Protein AF-A0A2U8QX09-F1 (afdb_monomer)

Solvent-accessible surface area (backbone atoms only — not comparable to full-atom values): 11544 Å² total; per-residue (Å²): 113,68,74,61,55,55,50,52,73,75,56,47,75,65,48,56,54,53,51,52,49,52,53,52,50,51,52,50,50,54,50,54,51,50,53,52,50,50,52,52,50,51,53,51,52,51,52,51,50,53,49,50,53,49,51,54,51,51,50,52,52,51,49,53,53,50,53,51,52,50,51,52,47,51,51,54,48,52,51,53,53,51,52,36,47,51,52,49,52,52,51,47,52,35,50,53,50,32,49,52,31,46,55,56,45,68,69,53,56,74,93,50,49,89,86,42,52,68,46,53,50,49,27,53,51,31,48,50,52,36,49,67,53,45,67,82,48,49,85,67,48,54,70,73,58,43,52,53,52,52,52,45,55,55,54,47,54,49,51,53,48,55,49,51,50,62,64,65,53,77,95,63,60,67,79,75,46,43,65,59,50,55,46,53,52,47,55,54,49,54,52,51,51,52,54,50,52,52,47,51,49,56,46,34,50,74,71,64,74,68,127

Structure (mmCIF, N/CA/C/O backbone):
data_AF-A0A2U8QX09-F1
#
_entry.id   AF-A0A2U8QX09-F1
#
loop_
_atom_site.group_PDB
_atom_site.id
_atom_site.type_symbol
_atom_site.label_atom_id
_atom_site.label_alt_id
_atom_site.label_comp_id
_atom_site.label_asym_id
_atom_site.label_entity_id
_atom_site.label_seq_id
_atom_site.pdbx_PDB_ins_code
_atom_site.Cartn_x
_atom_site.Cartn_y
_atom_site.Cartn_z
_atom_site.occupancy
_atom_site.B_iso_or_equiv
_atom_site.auth_seq_id
_atom_site.auth_comp_id
_atom_site.auth_asym_id
_atom_site.auth_atom_id
_atom_site.pdbx_PDB_model_num
ATOM 1 N N . MET A 1 1 ? -53.576 -23.408 79.844 1.00 54.09 1 MET A N 1
ATOM 2 C CA . MET A 1 1 ? -54.383 -22.359 80.501 1.00 54.09 1 MET A CA 1
ATOM 3 C C . MET A 1 1 ? -54.615 -22.670 81.975 1.00 54.09 1 MET A C 1
ATOM 5 O O . MET A 1 1 ? -54.579 -21.742 82.768 1.00 54.09 1 MET A O 1
ATOM 9 N N . ASP A 1 2 ? -54.721 -23.943 82.357 1.00 56.94 2 ASP A N 1
ATOM 10 C CA . ASP A 1 2 ? -55.067 -24.357 83.729 1.00 56.94 2 ASP A CA 1
ATOM 11 C C . ASP A 1 2 ? -54.081 -23.884 84.817 1.00 56.94 2 ASP A C 1
ATOM 13 O O . ASP A 1 2 ? -54.510 -23.352 85.834 1.00 56.94 2 ASP A O 1
ATOM 17 N N . LYS A 1 3 ? -52.763 -23.908 84.563 1.00 60.56 3 LYS A N 1
ATOM 18 C CA . LYS A 1 3 ? -51.742 -23.386 85.507 1.00 60.56 3 LYS A CA 1
ATOM 19 C C . LYS A 1 3 ? -51.776 -21.864 85.731 1.00 60.56 3 LYS A C 1
ATOM 21 O O . LYS A 1 3 ? -51.286 -21.382 86.746 1.00 60.56 3 LYS A O 1
ATOM 26 N N . LEU A 1 4 ? -52.309 -21.099 84.777 1.00 59.06 4 LEU A N 1
ATOM 27 C CA . LEU A 1 4 ? -52.413 -19.633 84.860 1.00 59.06 4 LEU A CA 1
ATOM 28 C C . LEU A 1 4 ? -53.620 -19.210 85.705 1.00 59.06 4 LEU A C 1
ATOM 30 O O . LEU A 1 4 ? -53.559 -18.207 86.409 1.00 59.06 4 LEU A O 1
ATOM 34 N N . ILE A 1 5 ? -54.690 -20.005 85.650 1.00 62.91 5 ILE A N 1
ATOM 35 C CA . ILE A 1 5 ? -55.925 -19.808 86.414 1.00 62.91 5 ILE A CA 1
ATOM 36 C C . ILE A 1 5 ? -55.690 -20.156 87.893 1.00 62.91 5 ILE A C 1
ATOM 38 O O . ILE A 1 5 ? -56.138 -19.429 88.775 1.00 62.91 5 ILE A O 1
ATOM 42 N N . GLU A 1 6 ? -54.907 -21.200 88.171 1.00 60.75 6 GLU A N 1
ATOM 43 C CA . GLU A 1 6 ? -54.559 -21.641 89.530 1.00 60.75 6 GLU A CA 1
ATOM 44 C C . GLU A 1 6 ? -53.695 -20.611 90.294 1.00 60.75 6 GLU A C 1
ATOM 46 O O . GLU A 1 6 ? -53.957 -20.307 91.459 1.00 60.75 6 GLU A O 1
ATOM 51 N N . LEU A 1 7 ? -52.730 -19.978 89.612 1.00 57.81 7 LEU A N 1
ATOM 52 C CA . LEU A 1 7 ? -51.911 -18.876 90.145 1.00 57.81 7 LEU A CA 1
ATOM 53 C C . LEU A 1 7 ? -52.745 -17.623 90.462 1.00 57.81 7 LEU A C 1
ATOM 55 O O . LEU A 1 7 ? -52.500 -16.959 91.469 1.00 57.81 7 LEU A O 1
ATOM 59 N N . LEU A 1 8 ? -53.756 -17.326 89.641 1.00 55.53 8 LEU A N 1
ATOM 60 C CA . LEU A 1 8 ? -54.647 -16.170 89.800 1.00 55.53 8 LEU A CA 1
ATOM 61 C C . LEU A 1 8 ? -55.551 -16.283 91.040 1.00 55.53 8 LEU A C 1
ATOM 63 O O . LEU A 1 8 ? -55.867 -15.275 91.668 1.00 55.53 8 LEU A O 1
ATOM 67 N N . ILE A 1 9 ? -55.937 -17.510 91.399 1.00 59.94 9 ILE A N 1
ATOM 68 C CA . ILE A 1 9 ? -56.788 -17.813 92.559 1.00 59.94 9 ILE A CA 1
ATOM 69 C C . ILE A 1 9 ? -55.962 -17.849 93.861 1.00 59.94 9 ILE A C 1
ATOM 71 O O . ILE A 1 9 ? -56.460 -17.450 94.911 1.00 59.94 9 ILE A O 1
ATOM 75 N N . SER A 1 10 ? -54.690 -18.266 93.806 1.00 61.09 10 SER A N 1
ATOM 76 C CA . SER A 1 10 ? -53.828 -18.444 94.989 1.00 61.09 10 SER A CA 1
ATOM 77 C C . SER A 1 10 ? -53.123 -17.172 95.493 1.00 61.09 10 SER A C 1
ATOM 79 O O . SER A 1 10 ? -52.715 -17.149 96.654 1.00 61.09 10 SER A O 1
ATOM 81 N N . SER A 1 11 ? -52.928 -16.143 94.658 1.00 59.34 11 SER A N 1
ATOM 82 C CA . SER A 1 11 ? -52.003 -15.033 94.973 1.00 59.34 11 SER A CA 1
ATOM 83 C C . SER A 1 11 ? -52.609 -13.619 94.962 1.00 59.34 11 SER A C 1
ATOM 85 O O . SER A 1 11 ? -51.909 -12.650 95.253 1.00 59.34 11 SER A O 1
ATOM 87 N N . GLY A 1 12 ? -53.924 -13.487 94.742 1.00 65.69 12 GLY A N 1
ATOM 88 C CA . GLY A 1 12 ? -54.672 -12.238 94.946 1.00 65.69 12 GLY A CA 1
ATOM 89 C C . GLY A 1 12 ? -54.310 -11.078 93.991 1.00 65.69 12 GLY A C 1
ATOM 90 O O . GLY A 1 12 ? -53.641 -11.287 92.976 1.00 65.69 12 GLY A O 1
ATOM 91 N N . PRO A 1 13 ? -54.730 -9.829 94.303 1.00 69.44 13 PRO A N 1
ATOM 92 C CA . PRO A 1 13 ? -54.536 -8.629 93.467 1.00 69.44 13 PRO A CA 1
ATOM 93 C C . PRO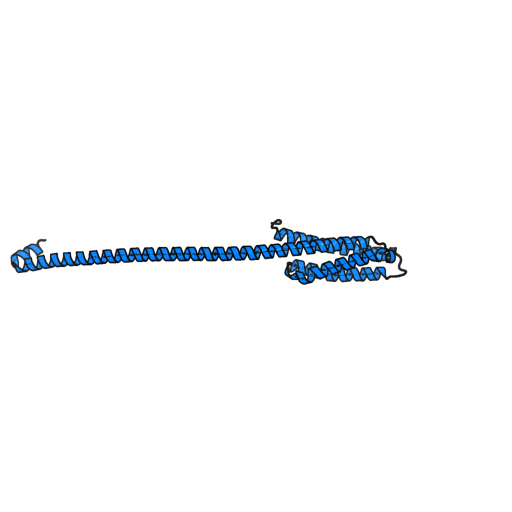 A 1 13 ? -53.122 -8.396 92.878 1.00 69.44 13 PRO A C 1
ATOM 95 O O . PRO A 1 13 ? -53.034 -7.893 91.755 1.00 69.44 13 PRO A O 1
ATOM 98 N N . PRO A 1 14 ? -52.012 -8.776 93.548 1.00 74.19 14 PRO A N 1
ATOM 99 C CA . PRO A 1 14 ? -50.661 -8.669 92.987 1.00 74.19 14 PRO A CA 1
ATOM 100 C C . PRO A 1 14 ? -50.436 -9.454 91.683 1.00 74.19 14 PRO A C 1
ATOM 102 O O . PRO A 1 14 ? -49.714 -8.983 90.806 1.00 74.19 14 PRO A O 1
ATOM 105 N N . ALA A 1 15 ? -51.073 -10.616 91.505 1.00 72.81 15 ALA A N 1
ATOM 106 C CA . ALA A 1 15 ? -50.910 -11.433 90.298 1.00 72.81 15 ALA A CA 1
ATOM 107 C C . ALA A 1 15 ? -51.544 -10.793 89.051 1.00 72.81 15 ALA A C 1
ATOM 109 O O . ALA A 1 15 ? -51.002 -10.898 87.948 1.00 72.81 15 ALA A O 1
ATOM 110 N N . LEU A 1 16 ? -52.656 -10.070 89.229 1.00 74.81 16 LEU A N 1
ATOM 111 C CA . LEU A 1 16 ? -53.292 -9.290 88.164 1.00 74.81 16 LEU A CA 1
ATOM 112 C C . LEU A 1 16 ? -52.399 -8.129 87.706 1.00 74.81 16 LEU A C 1
ATOM 114 O O . LEU A 1 16 ? -52.277 -7.897 86.506 1.00 74.81 16 LEU A O 1
ATOM 118 N N . LEU A 1 17 ? -51.724 -7.442 88.634 1.00 76.12 17 LEU A N 1
ATOM 119 C CA . LEU A 1 17 ? -50.790 -6.359 88.299 1.00 76.12 17 LEU A CA 1
ATOM 120 C C . LEU A 1 17 ? -49.584 -6.858 87.489 1.00 76.12 17 LEU A C 1
ATOM 122 O O . LEU A 1 17 ? -49.174 -6.197 86.536 1.00 76.12 17 LEU A O 1
ATOM 126 N N . ILE A 1 18 ? -49.060 -8.046 87.809 1.00 79.19 18 ILE A N 1
ATOM 127 C CA . ILE A 1 18 ? -47.973 -8.679 87.044 1.00 79.19 18 ILE A CA 1
ATOM 128 C C . ILE A 1 18 ? -48.437 -9.026 85.621 1.00 79.19 18 ILE A C 1
ATOM 130 O O . ILE A 1 18 ? -47.721 -8.755 84.658 1.00 79.19 18 ILE A O 1
ATOM 134 N N . LEU A 1 19 ? -49.648 -9.571 85.463 1.00 78.75 19 LEU A N 1
ATOM 135 C CA . LEU A 1 19 ? -50.224 -9.879 84.148 1.00 78.75 19 LEU A CA 1
ATOM 136 C C . LEU A 1 19 ? -50.459 -8.625 83.299 1.00 78.75 19 LEU A C 1
ATOM 138 O O . LEU A 1 19 ? -50.096 -8.613 82.124 1.00 78.75 19 LEU A O 1
ATOM 142 N N . VAL A 1 20 ? -51.014 -7.562 83.886 1.00 81.81 20 VAL A N 1
ATOM 143 C CA . VAL A 1 20 ? -51.194 -6.274 83.198 1.00 81.81 20 VAL A CA 1
ATOM 144 C C . VAL A 1 20 ? -49.842 -5.704 82.767 1.00 81.81 20 VAL A C 1
ATOM 146 O O . VAL A 1 20 ? -49.703 -5.304 81.613 1.00 81.81 20 VAL A O 1
ATOM 149 N N . GLY A 1 21 ? -48.829 -5.744 83.640 1.00 81.25 21 GLY A N 1
ATOM 150 C CA . GLY A 1 21 ? -47.468 -5.308 83.320 1.00 81.25 21 GLY A CA 1
ATOM 151 C C . GLY A 1 21 ? -46.810 -6.123 82.202 1.00 81.25 21 GLY A C 1
ATOM 152 O O . GLY A 1 21 ? -46.172 -5.547 81.325 1.00 81.25 21 GLY A O 1
ATOM 153 N N . LEU A 1 22 ? -47.013 -7.444 82.170 1.00 81.69 22 LEU A N 1
ATOM 154 C CA . LEU A 1 22 ? -46.514 -8.314 81.098 1.00 81.69 22 LEU A CA 1
ATOM 155 C C . LEU A 1 22 ? -47.196 -8.034 79.753 1.00 81.69 22 LEU A C 1
ATOM 157 O O . LEU A 1 22 ? -46.522 -7.999 78.725 1.00 81.69 22 LEU A O 1
ATOM 161 N N . VAL A 1 23 ? -48.513 -7.806 79.745 1.00 83.12 23 VAL A N 1
ATOM 162 C CA . VAL A 1 23 ? -49.264 -7.470 78.523 1.00 83.12 23 VAL A CA 1
ATOM 163 C C . VAL A 1 23 ? -48.866 -6.089 78.001 1.00 83.12 23 VAL A C 1
ATOM 165 O O . VAL A 1 23 ? -48.612 -5.934 76.807 1.00 83.12 23 VAL A O 1
ATOM 168 N N . TRP A 1 24 ? -48.748 -5.095 78.884 1.00 82.69 24 TRP A N 1
ATOM 169 C CA . TRP A 1 24 ? -48.276 -3.759 78.514 1.00 82.69 24 TRP A CA 1
ATOM 170 C C . TRP A 1 24 ? -46.828 -3.772 78.022 1.00 82.69 24 TRP A C 1
ATOM 172 O O . TRP A 1 24 ? -46.531 -3.178 76.987 1.00 82.69 24 TRP A O 1
ATOM 182 N N . GLY A 1 25 ? -45.942 -4.490 78.715 1.00 83.88 25 GLY A N 1
ATOM 183 C CA . GLY A 1 25 ? -44.549 -4.664 78.310 1.00 83.88 25 GLY A CA 1
ATOM 184 C C . GLY A 1 25 ? -44.431 -5.334 76.942 1.00 83.88 25 GLY A C 1
ATOM 185 O O . GLY A 1 25 ? -43.696 -4.849 76.087 1.00 83.88 25 GLY A O 1
ATOM 186 N N . LYS A 1 26 ? -45.217 -6.389 76.689 1.00 83.94 26 LYS A N 1
ATOM 187 C CA . LYS A 1 26 ? -45.280 -7.050 75.379 1.00 83.94 26 LYS A CA 1
ATOM 188 C C . LYS A 1 26 ? -45.744 -6.093 74.276 1.00 83.94 26 LYS A C 1
ATOM 190 O O . LYS A 1 26 ? -45.095 -6.024 73.237 1.00 83.94 26 LYS A O 1
ATOM 195 N N . ASN A 1 27 ? -46.810 -5.328 74.510 1.00 84.19 27 ASN A N 1
ATOM 196 C CA . ASN A 1 27 ? -47.335 -4.378 73.525 1.00 84.19 27 ASN A CA 1
ATOM 197 C C . ASN A 1 27 ? -46.355 -3.229 73.232 1.00 84.19 27 ASN A C 1
ATOM 199 O O . ASN A 1 27 ? -46.223 -2.821 72.080 1.00 84.19 27 ASN A O 1
ATOM 203 N N . LEU A 1 28 ? -45.644 -2.725 74.247 1.00 80.19 28 LEU A N 1
ATOM 204 C CA . LEU A 1 28 ? -44.600 -1.710 74.066 1.00 80.19 28 LEU A CA 1
ATOM 205 C C . LEU A 1 28 ? -43.431 -2.255 73.243 1.00 80.19 28 LEU A C 1
ATOM 207 O O . LEU A 1 28 ? -42.991 -1.600 72.301 1.00 80.19 28 LEU A O 1
ATOM 211 N N . ILE A 1 29 ? -42.964 -3.466 73.556 1.00 81.50 29 ILE A N 1
ATOM 212 C CA . ILE A 1 29 ? -41.912 -4.147 72.792 1.00 81.50 29 ILE A CA 1
ATOM 213 C C . ILE A 1 29 ? -42.356 -4.319 71.332 1.00 81.50 29 ILE A C 1
ATOM 215 O O . ILE A 1 29 ? -41.632 -3.909 70.430 1.00 81.50 29 ILE A O 1
ATOM 219 N N . GLU A 1 30 ? -43.555 -4.847 71.075 1.00 83.00 30 GLU A N 1
ATOM 220 C CA . GLU A 1 30 ? -44.077 -5.008 69.710 1.00 83.00 30 GLU A CA 1
ATOM 221 C C . GLU A 1 30 ? -44.165 -3.677 68.951 1.00 83.00 30 GLU A C 1
ATOM 223 O O . GLU A 1 30 ? -43.793 -3.622 67.777 1.00 83.00 30 GLU A O 1
ATOM 228 N N . TYR A 1 31 ? -44.594 -2.598 69.612 1.00 85.75 31 TYR A N 1
ATOM 229 C CA . TYR A 1 31 ? -44.655 -1.263 69.019 1.00 85.75 31 TYR A CA 1
ATOM 230 C C . TYR A 1 31 ? -43.263 -0.738 68.625 1.00 85.75 31 TYR A C 1
ATOM 232 O O . TYR A 1 31 ? -43.047 -0.401 67.459 1.00 85.75 31 TYR A O 1
ATOM 240 N N . PHE A 1 32 ? -42.295 -0.741 69.552 1.00 84.56 32 PHE A N 1
ATOM 241 C CA . PHE A 1 32 ? -40.934 -0.263 69.277 1.00 84.56 32 PHE A CA 1
ATOM 242 C C . PHE A 1 32 ? -40.233 -1.107 68.207 1.00 84.56 32 PHE A C 1
ATOM 244 O O . PHE A 1 32 ? -39.596 -0.561 67.306 1.00 84.56 32 PHE A O 1
ATOM 251 N N . PHE A 1 33 ? -40.380 -2.435 68.250 1.00 88.62 33 PHE A N 1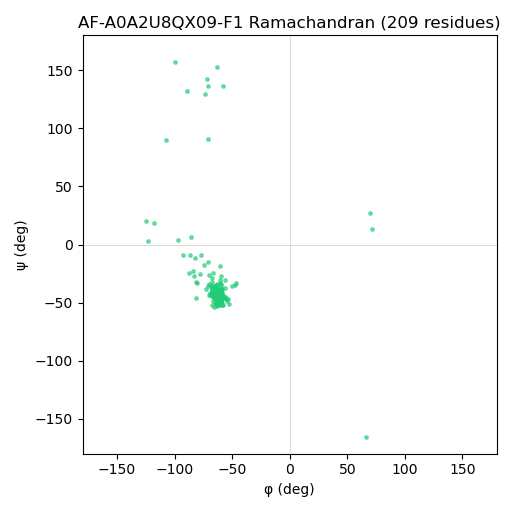
ATOM 252 C CA . PHE A 1 33 ? -39.817 -3.306 67.218 1.00 88.62 33 PHE A CA 1
ATOM 253 C C . PHE A 1 33 ? -40.462 -3.061 65.854 1.00 88.62 33 PHE A C 1
ATOM 255 O O . PHE A 1 33 ? -39.756 -3.061 64.848 1.00 88.62 33 PHE A O 1
ATOM 262 N N . LYS A 1 34 ? -41.774 -2.813 65.792 1.00 91.38 34 LYS A N 1
ATOM 263 C CA . LYS A 1 34 ? -42.467 -2.515 64.534 1.00 91.38 34 LYS A CA 1
ATOM 264 C C . LYS A 1 34 ? -41.965 -1.217 63.902 1.00 91.38 34 LYS A C 1
ATOM 266 O O . LYS A 1 34 ? -41.688 -1.211 62.704 1.00 91.38 34 LYS A O 1
ATOM 271 N N . GLU A 1 35 ? -41.797 -0.161 64.693 1.00 88.00 35 GLU A N 1
ATOM 272 C CA . GLU A 1 35 ? -41.283 1.129 64.221 1.00 88.00 35 GLU A CA 1
ATOM 273 C C . GLU A 1 35 ? -39.824 1.016 63.745 1.00 88.00 35 GLU A C 1
ATOM 275 O O . GLU A 1 35 ? -39.494 1.448 62.640 1.00 88.00 35 GLU A O 1
ATOM 280 N N . ILE A 1 36 ? -38.968 0.321 64.506 1.00 90.31 36 ILE A N 1
ATOM 281 C CA . ILE A 1 36 ? -37.576 0.045 64.112 1.00 90.31 36 ILE A CA 1
ATOM 282 C C . ILE A 1 36 ? -37.517 -0.773 62.815 1.00 90.31 36 ILE A C 1
ATOM 284 O O . ILE A 1 36 ? -36.715 -0.469 61.929 1.00 90.31 36 ILE A O 1
ATOM 288 N N . ILE A 1 37 ? -38.367 -1.795 62.671 1.00 90.50 37 ILE A N 1
ATOM 289 C CA . ILE A 1 37 ? -38.462 -2.602 61.446 1.00 90.50 37 ILE A CA 1
ATOM 290 C C . ILE A 1 37 ? -38.892 -1.733 60.263 1.00 90.50 37 ILE A C 1
ATOM 292 O O . ILE A 1 37 ? -38.356 -1.891 59.166 1.00 90.50 37 ILE A O 1
ATOM 296 N N . GLU A 1 38 ? -39.846 -0.822 60.451 1.00 93.00 38 GLU A N 1
ATOM 297 C CA . GLU A 1 38 ? -40.310 0.060 59.382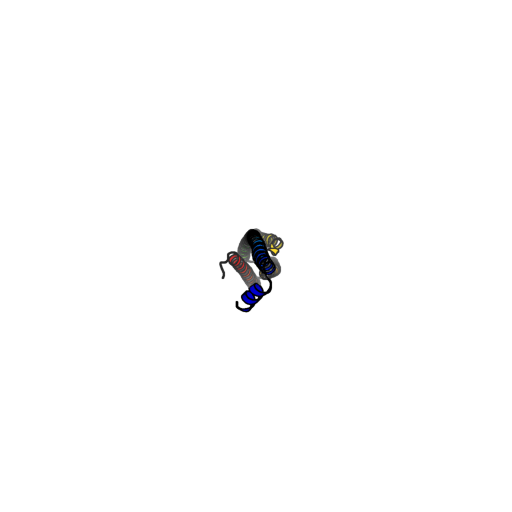 1.00 93.00 38 GLU A CA 1
ATOM 298 C C . GLU A 1 38 ? -39.223 1.054 58.950 1.00 93.00 38 GLU A C 1
ATOM 300 O O . GLU A 1 38 ? -38.985 1.218 57.752 1.00 93.00 38 GLU A O 1
ATOM 305 N N . ILE A 1 39 ? -38.504 1.646 59.909 1.00 92.56 39 ILE A N 1
ATOM 306 C CA . ILE A 1 39 ? -37.355 2.521 59.644 1.00 92.56 39 ILE A CA 1
ATOM 307 C C . ILE A 1 39 ? -36.271 1.754 58.882 1.00 92.56 39 ILE A C 1
ATOM 309 O O . ILE A 1 39 ? -35.818 2.212 57.834 1.00 92.56 39 ILE A O 1
ATOM 313 N N . LYS A 1 40 ? -35.898 0.553 59.344 1.00 92.81 40 LYS A N 1
ATOM 314 C CA . LYS A 1 40 ? -34.881 -0.273 58.678 1.00 92.81 40 LYS A CA 1
ATOM 315 C C . LYS A 1 40 ? -35.305 -0.716 57.281 1.00 92.81 40 LYS A C 1
ATOM 317 O O . LYS A 1 40 ? -34.466 -0.762 56.387 1.00 92.81 40 LYS A O 1
ATOM 322 N N . LYS A 1 41 ? -36.594 -0.992 57.054 1.00 94.56 41 LYS A N 1
ATOM 323 C CA . LYS A 1 41 ?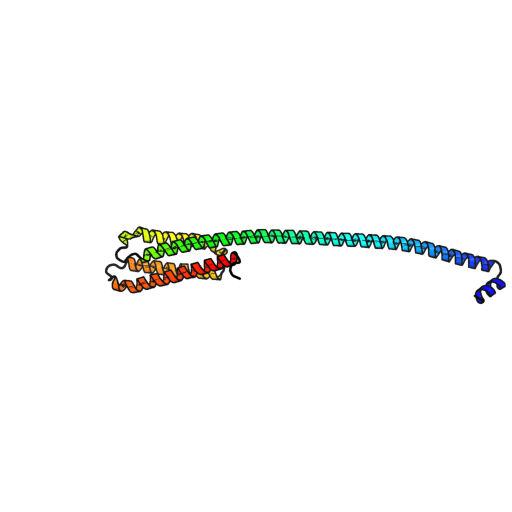 -37.127 -1.268 55.710 1.00 94.56 41 LYS A CA 1
ATOM 324 C C . LYS A 1 41 ? -36.994 -0.061 54.785 1.00 94.56 41 LYS A C 1
ATOM 326 O O . LYS A 1 41 ? -36.579 -0.240 53.643 1.00 94.56 41 LYS A O 1
ATOM 331 N N . LYS A 1 42 ? -37.316 1.145 55.265 1.00 94.62 42 LYS A N 1
ATOM 332 C CA . LYS A 1 42 ? -37.157 2.389 54.493 1.00 94.62 42 LYS A CA 1
ATOM 333 C C . LYS A 1 42 ? -35.689 2.657 54.166 1.00 94.62 42 LYS A C 1
ATOM 335 O O . LYS A 1 42 ? -35.369 2.908 53.010 1.00 94.62 42 LYS A O 1
ATOM 340 N N . GLU A 1 43 ? -34.800 2.511 55.146 1.00 94.50 43 GLU A N 1
ATOM 341 C CA . GLU A 1 43 ? -33.352 2.662 54.962 1.00 94.50 43 GLU A CA 1
ATOM 342 C C . GLU A 1 43 ? -32.805 1.659 53.933 1.00 94.50 43 GLU A C 1
ATOM 344 O O . GLU A 1 43 ? -32.061 2.031 53.029 1.00 94.50 43 GLU A O 1
ATOM 349 N N . LEU A 1 44 ? -33.217 0.389 54.014 1.00 94.69 44 LEU A N 1
ATOM 350 C CA . LEU A 1 44 ? -32.806 -0.639 53.058 1.00 94.69 44 LEU A CA 1
ATOM 351 C C . LEU A 1 44 ? -33.327 -0.347 51.643 1.00 94.69 44 LEU A C 1
ATOM 353 O O . LEU A 1 44 ? -32.586 -0.510 50.677 1.00 94.69 44 LEU A O 1
ATOM 357 N N . ALA A 1 45 ? -34.582 0.097 51.518 1.00 95.69 45 ALA A N 1
ATOM 358 C CA . ALA A 1 45 ? -35.175 0.471 50.237 1.00 95.69 45 ALA A CA 1
ATOM 359 C C . ALA A 1 45 ? -34.431 1.653 49.601 1.00 95.69 45 ALA A C 1
ATOM 361 O O . ALA A 1 45 ? -34.072 1.587 48.427 1.00 95.69 45 ALA A O 1
ATOM 362 N N . GLN A 1 46 ? -34.117 2.678 50.395 1.00 96.19 46 GLN A N 1
ATOM 363 C CA . GLN A 1 46 ? -33.356 3.839 49.947 1.00 96.19 46 GLN A CA 1
ATOM 364 C C . GLN A 1 46 ? -31.922 3.464 49.551 1.00 96.19 46 GLN A C 1
ATOM 366 O O . GLN A 1 46 ? -31.435 3.888 48.506 1.00 96.19 46 GLN A O 1
ATOM 371 N N . ASN A 1 47 ? -31.244 2.624 50.337 1.00 95.06 47 ASN A N 1
ATOM 372 C CA . ASN A 1 47 ? -29.903 2.140 50.001 1.00 95.06 47 ASN A CA 1
ATOM 373 C C . ASN A 1 47 ? -29.899 1.311 48.711 1.00 95.06 47 ASN A C 1
ATOM 375 O O . ASN A 1 47 ? -28.985 1.439 47.898 1.00 95.06 47 ASN A O 1
ATOM 379 N N . LEU A 1 48 ? -30.930 0.491 48.501 1.00 95.31 48 LEU A N 1
ATOM 380 C CA . LEU A 1 48 ? -31.102 -0.292 47.281 1.00 95.31 48 LEU A CA 1
ATOM 381 C C . LEU A 1 48 ? -31.347 0.608 46.064 1.00 95.31 48 LEU A C 1
ATOM 383 O O . LEU A 1 48 ? -30.768 0.367 45.007 1.00 95.31 48 LEU A O 1
ATOM 387 N N . GLU A 1 49 ? -32.161 1.652 46.204 1.00 96.25 49 GLU A N 1
ATOM 388 C CA . GLU A 1 49 ? -32.402 2.641 45.150 1.00 96.25 49 GLU A CA 1
ATOM 389 C C . GLU A 1 49 ? -31.131 3.433 44.813 1.00 96.25 49 GLU A C 1
ATOM 391 O O . GLU A 1 49 ? -30.740 3.508 43.649 1.00 96.25 49 GLU A O 1
ATOM 396 N N . ASN A 1 50 ? -30.407 3.907 45.829 1.00 96.06 50 ASN A N 1
ATOM 397 C CA . ASN A 1 50 ? -29.115 4.574 45.662 1.00 96.06 50 ASN A CA 1
ATOM 398 C C . ASN A 1 50 ? -28.095 3.681 44.948 1.00 96.06 50 ASN A C 1
ATOM 400 O O . ASN A 1 50 ? -27.378 4.136 44.055 1.00 96.06 50 ASN A O 1
ATOM 404 N N . HIS A 1 51 ? -28.030 2.399 45.314 1.00 95.69 51 HIS A N 1
ATOM 405 C CA . HIS A 1 51 ? -27.115 1.459 44.678 1.00 95.69 51 HIS A CA 1
ATOM 406 C C . HIS A 1 51 ? -27.497 1.184 43.218 1.00 95.69 51 HIS A C 1
ATOM 408 O O . HIS A 1 51 ? -26.619 1.166 42.357 1.00 95.69 51 HIS A O 1
ATOM 414 N N . LYS A 1 52 ? -28.796 1.049 42.915 1.00 96.94 52 LYS A N 1
ATOM 415 C CA . LYS A 1 52 ? -29.291 0.927 41.534 1.00 96.94 52 LYS A CA 1
ATOM 416 C C . LYS A 1 52 ? -28.926 2.144 40.690 1.00 96.94 52 LYS A C 1
ATOM 418 O O . LYS A 1 52 ? -28.384 1.968 39.604 1.00 96.94 52 LYS A O 1
ATOM 423 N N . MET A 1 53 ? -29.160 3.353 41.203 1.00 95.94 53 MET A N 1
ATOM 424 C CA . MET A 1 53 ? -28.786 4.590 40.509 1.00 95.94 53 MET A CA 1
ATOM 425 C C . MET A 1 53 ? -27.279 4.655 40.252 1.00 95.94 53 MET A C 1
ATOM 427 O O . MET A 1 53 ? -26.860 5.008 39.152 1.00 95.94 53 MET A O 1
ATOM 431 N N . LYS A 1 54 ? -26.460 4.262 41.236 1.00 96.06 54 LYS A N 1
ATOM 432 C CA . LYS A 1 54 ? -25.002 4.229 41.084 1.00 96.06 54 LYS A CA 1
ATOM 433 C C . LYS A 1 54 ? -24.563 3.255 39.989 1.00 96.06 54 LYS A C 1
ATOM 435 O O . LYS A 1 54 ? -23.774 3.644 39.136 1.00 96.06 54 LYS A O 1
ATOM 440 N N . ILE A 1 55 ? -25.101 2.034 39.977 1.00 96.19 55 ILE A N 1
ATOM 441 C CA . ILE A 1 55 ? -24.804 1.044 38.929 1.00 96.19 55 ILE A CA 1
ATOM 442 C C . ILE A 1 55 ? -25.234 1.569 37.559 1.00 96.19 55 ILE A C 1
ATOM 444 O O . ILE A 1 55 ? -24.482 1.454 36.598 1.00 96.19 55 ILE A O 1
ATOM 448 N N . GLU A 1 56 ? -26.423 2.161 37.447 1.00 96.50 56 GLU A N 1
ATOM 449 C CA . GLU A 1 56 ? -26.910 2.701 36.176 1.00 96.50 56 GLU A CA 1
ATOM 450 C C . GLU A 1 56 ? -26.019 3.841 35.667 1.00 96.50 56 GLU A C 1
ATOM 452 O O . GLU A 1 56 ? -25.692 3.900 34.480 1.00 96.50 56 GLU A O 1
ATOM 457 N N . GLN A 1 57 ? -25.576 4.717 36.569 1.00 96.38 57 GLN A N 1
ATOM 458 C CA . GLN A 1 57 ? -24.658 5.800 36.246 1.00 96.38 57 GLN A CA 1
ATOM 459 C C . GLN A 1 57 ? -23.277 5.277 35.833 1.00 96.38 57 GLN A C 1
ATOM 461 O O . GLN A 1 57 ? -22.719 5.750 34.845 1.00 96.38 57 GLN A O 1
ATOM 466 N N . GLU A 1 58 ? -22.738 4.278 36.533 1.00 95.75 58 GLU A N 1
ATOM 467 C CA . GLU A 1 58 ? -21.494 3.606 36.145 1.00 95.75 58 GLU A CA 1
ATOM 468 C C . GLU A 1 58 ? -21.625 2.949 34.766 1.00 95.75 58 GLU A C 1
ATOM 470 O O . GLU A 1 58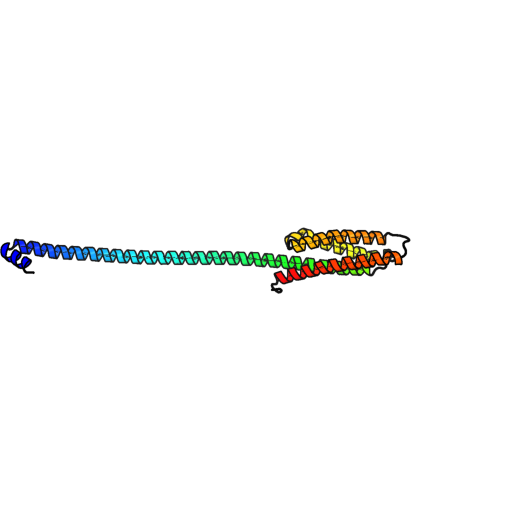 ? -20.744 3.107 33.925 1.00 95.75 58 GLU A O 1
ATOM 475 N N . ASN A 1 59 ? -22.752 2.292 34.488 1.00 95.31 59 ASN A N 1
ATOM 476 C CA . ASN A 1 59 ? -22.999 1.636 33.208 1.00 95.31 59 ASN A CA 1
ATOM 477 C C . ASN A 1 59 ? -23.082 2.649 32.052 1.00 95.31 59 ASN A C 1
ATOM 479 O O . ASN A 1 59 ? -22.457 2.453 31.010 1.00 95.31 59 ASN A O 1
ATOM 483 N N . LYS A 1 60 ? -23.772 3.780 32.261 1.00 95.88 60 LYS A N 1
ATOM 484 C CA . LYS A 1 60 ? -23.798 4.909 31.313 1.00 95.88 60 LYS A CA 1
ATOM 485 C C . LYS A 1 60 ? -22.400 5.477 31.076 1.00 95.88 60 LYS A C 1
ATOM 487 O O . LYS A 1 60 ? -22.016 5.711 29.933 1.00 95.88 60 LYS A O 1
ATOM 492 N N . ASN A 1 61 ? -21.609 5.650 32.134 1.00 95.50 61 ASN A N 1
ATOM 493 C CA . ASN A 1 61 ? -20.231 6.123 32.009 1.00 95.50 61 ASN A CA 1
ATOM 494 C C . ASN A 1 61 ? -19.365 5.142 31.206 1.00 95.50 61 ASN A C 1
ATOM 496 O O . ASN A 1 61 ? -18.610 5.571 30.335 1.00 95.50 61 ASN A O 1
ATOM 500 N N . PHE A 1 62 ? -19.488 3.834 31.448 1.00 96.12 62 PHE A N 1
ATOM 501 C CA . PHE A 1 62 ? -18.765 2.825 30.673 1.00 96.12 62 PHE A CA 1
ATOM 502 C C . PHE A 1 62 ? -19.172 2.821 29.200 1.00 96.12 62 PHE A C 1
ATOM 504 O O . PHE A 1 62 ? -18.292 2.757 28.343 1.00 96.12 62 PHE A O 1
ATOM 511 N N . GLN A 1 63 ? -20.466 2.949 28.898 1.00 95.12 63 GLN A N 1
ATOM 512 C CA . GLN A 1 63 ? -20.953 3.082 27.523 1.00 95.12 63 GLN A CA 1
ATOM 513 C C . GLN A 1 63 ? -20.358 4.314 26.837 1.00 95.12 63 GLN A C 1
ATOM 515 O O . GLN A 1 63 ? -19.762 4.183 25.774 1.00 95.12 63 GLN A O 1
ATOM 520 N N . HIS A 1 64 ? -20.394 5.482 27.482 1.00 95.12 64 HIS A N 1
ATOM 521 C CA . HIS A 1 64 ? -19.791 6.694 26.925 1.00 95.12 64 HIS A CA 1
ATOM 522 C C . HIS A 1 64 ? -18.285 6.555 26.668 1.00 95.12 64 HIS A C 1
ATOM 524 O O . HIS A 1 64 ? -17.789 7.024 25.644 1.00 95.12 64 HIS A O 1
ATOM 530 N N . ILE A 1 65 ? -17.546 5.897 27.568 1.00 95.12 65 ILE A N 1
ATOM 531 C CA . ILE A 1 65 ? -16.111 5.639 27.380 1.00 95.12 65 ILE A CA 1
ATOM 532 C C . ILE A 1 65 ? -15.878 4.701 26.190 1.00 95.12 65 ILE A C 1
ATOM 534 O O . ILE A 1 65 ? -14.952 4.925 25.407 1.00 95.12 65 ILE A O 1
ATOM 538 N N . LEU A 1 66 ? -16.689 3.650 26.054 1.00 94.44 66 LEU A N 1
ATOM 539 C CA . LEU A 1 66 ? -16.601 2.709 24.939 1.00 94.44 66 LEU A CA 1
ATOM 540 C C . LEU A 1 66 ? -16.899 3.399 23.608 1.00 94.44 66 LEU A C 1
ATOM 542 O O . LEU A 1 66 ? -16.105 3.265 22.679 1.00 94.44 66 LEU A O 1
ATOM 546 N N . ASP A 1 67 ? -17.970 4.185 23.541 1.00 94.19 67 ASP A N 1
ATOM 547 C CA . ASP A 1 67 ? -18.362 4.919 22.339 1.00 94.19 67 ASP A CA 1
ATOM 548 C C . ASP A 1 67 ? -17.293 5.934 21.930 1.00 94.19 67 ASP A C 1
ATOM 550 O O . ASP A 1 67 ? -16.925 6.012 20.758 1.00 94.19 67 ASP A O 1
ATOM 554 N N . ALA A 1 68 ? -16.726 6.667 22.895 1.00 93.56 68 ALA A N 1
ATOM 555 C CA . ALA A 1 68 ? -15.638 7.603 22.637 1.00 93.56 68 ALA A CA 1
ATOM 556 C C . ALA A 1 68 ? -14.395 6.893 22.075 1.00 93.56 68 ALA A C 1
ATOM 558 O O . ALA A 1 68 ? -13.830 7.340 21.075 1.00 93.56 68 ALA A O 1
ATOM 559 N N . LYS A 1 69 ? -13.996 5.758 22.666 1.00 90.69 69 LYS A N 1
ATOM 560 C CA . LYS A 1 69 ? -12.863 4.955 22.177 1.00 90.69 69 LYS A CA 1
ATOM 561 C C . LYS A 1 69 ? -13.122 4.365 20.795 1.00 90.69 69 LYS A C 1
ATOM 563 O O . LYS A 1 69 ? -12.220 4.355 19.963 1.00 90.69 69 LYS A O 1
ATOM 568 N N . LEU A 1 70 ? -14.335 3.879 20.545 1.00 90.50 70 LEU A N 1
ATOM 569 C CA . LEU A 1 70 ? -14.735 3.329 19.253 1.00 90.50 70 LEU A CA 1
ATOM 570 C C . LEU A 1 70 ? -14.722 4.421 18.181 1.00 90.50 70 LEU A C 1
ATOM 572 O O . LEU A 1 70 ? -14.219 4.202 17.083 1.00 90.50 70 LEU A O 1
ATOM 576 N N . HIS A 1 71 ? -15.208 5.616 18.509 1.00 90.62 71 HIS A N 1
ATOM 577 C CA . HIS A 1 71 ? -15.171 6.759 17.608 1.00 90.62 71 HIS A CA 1
ATOM 578 C C . HIS A 1 71 ? -13.736 7.202 17.292 1.00 90.62 71 HIS A C 1
ATOM 580 O O . HIS A 1 71 ? -13.389 7.378 16.125 1.00 90.62 71 HIS A O 1
ATOM 586 N N . GLU A 1 72 ? -12.877 7.316 18.309 1.00 86.88 72 GLU A N 1
ATOM 587 C CA . GLU A 1 72 ? -11.457 7.632 18.133 1.00 86.88 72 GLU A CA 1
ATOM 588 C C . GLU A 1 72 ? -10.752 6.586 17.259 1.00 86.88 72 GLU A C 1
ATOM 590 O O . GLU A 1 72 ? -10.017 6.938 16.332 1.00 86.88 72 GLU A O 1
ATOM 595 N N . PHE A 1 73 ? -11.009 5.302 17.524 1.00 83.81 73 PHE A N 1
ATOM 596 C CA . PHE A 1 73 ? -10.490 4.198 16.728 1.00 83.81 73 PHE A CA 1
ATOM 597 C C . PHE A 1 73 ? -10.956 4.300 15.276 1.00 83.81 73 PHE A C 1
ATOM 599 O O . PHE A 1 73 ? -10.124 4.266 14.375 1.00 83.81 73 PHE A O 1
ATOM 606 N N . ASN A 1 74 ? -12.252 4.517 15.041 1.00 83.12 74 ASN A N 1
ATOM 607 C CA . ASN A 1 74 ? -12.808 4.655 13.699 1.00 83.12 74 ASN A CA 1
ATOM 608 C C . ASN A 1 74 ? -12.203 5.836 12.940 1.00 83.12 74 ASN A C 1
ATOM 610 O O . ASN A 1 74 ? -11.880 5.685 11.765 1.00 83.12 74 ASN A O 1
ATOM 614 N N . ILE A 1 75 ? -12.002 6.989 13.586 1.00 83.19 75 ILE A N 1
ATOM 615 C CA . ILE A 1 75 ? -11.361 8.149 12.950 1.00 83.19 75 ILE A CA 1
ATOM 616 C C . ILE A 1 75 ? -9.915 7.819 12.578 1.00 83.19 75 ILE A C 1
ATOM 618 O O . ILE A 1 75 ? -9.516 8.006 11.428 1.00 83.19 75 ILE A O 1
ATOM 622 N N . LYS A 1 76 ? -9.126 7.313 13.533 1.00 77.50 76 LYS A N 1
ATOM 623 C CA . LYS A 1 76 ? -7.713 6.979 13.303 1.00 77.50 76 LYS A CA 1
ATOM 624 C C . LYS A 1 76 ? -7.562 5.927 12.209 1.00 77.50 76 LYS A C 1
ATOM 626 O O . LYS A 1 76 ? -6.741 6.095 11.312 1.00 77.50 76 LYS A O 1
ATOM 631 N N . PHE A 1 77 ? -8.379 4.882 12.265 1.00 79.94 77 PHE A N 1
ATOM 632 C CA . PHE A 1 77 ? -8.386 3.799 11.294 1.00 79.94 77 PHE A CA 1
ATOM 633 C C . PHE A 1 77 ? -8.794 4.306 9.908 1.00 79.94 77 PHE A C 1
ATOM 635 O O . PHE A 1 77 ? -8.058 4.107 8.948 1.00 79.94 77 PHE A O 1
ATOM 642 N N . THR A 1 78 ? -9.896 5.052 9.800 1.00 85.69 78 THR A N 1
ATOM 643 C CA . THR A 1 78 ? -10.365 5.604 8.517 1.00 85.69 78 THR A CA 1
ATOM 644 C C . THR A 1 78 ? -9.317 6.515 7.884 1.00 85.69 78 THR A C 1
ATOM 646 O O . THR A 1 78 ? -9.022 6.382 6.697 1.00 85.69 78 THR A O 1
ATOM 649 N N .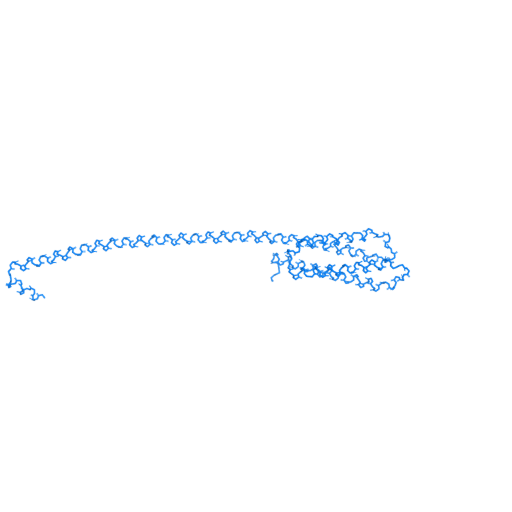 ASN A 1 79 ? -8.699 7.395 8.675 1.00 87.94 79 ASN A N 1
ATOM 650 C CA . ASN A 1 79 ? -7.668 8.303 8.179 1.00 87.94 79 ASN A CA 1
ATOM 651 C C . ASN A 1 79 ? -6.419 7.544 7.723 1.00 87.94 79 ASN A C 1
ATOM 653 O O . ASN A 1 79 ? -5.924 7.795 6.627 1.00 87.94 79 ASN A O 1
ATOM 657 N N . LEU A 1 80 ? -5.939 6.583 8.516 1.00 87.44 80 LEU A N 1
ATOM 658 C CA . LEU A 1 80 ? -4.765 5.785 8.163 1.00 87.44 80 LEU A CA 1
ATOM 659 C C . LEU A 1 80 ? -5.002 4.955 6.895 1.00 87.44 80 LEU A C 1
ATOM 661 O O . LEU A 1 80 ? -4.141 4.912 6.018 1.00 87.44 80 LEU A O 1
ATOM 665 N N . HIS A 1 81 ? -6.170 4.322 6.773 1.00 88.69 81 HIS A N 1
ATOM 666 C CA . HIS A 1 81 ? -6.537 3.556 5.583 1.00 88.69 81 HIS A CA 1
ATOM 667 C C . HIS A 1 81 ? -6.684 4.446 4.347 1.00 88.69 81 HIS A C 1
ATOM 669 O O . HIS A 1 81 ? -6.229 4.062 3.271 1.00 88.69 81 HIS A O 1
ATOM 675 N N . SER A 1 82 ? -7.255 5.642 4.504 1.00 91.06 82 SER A N 1
ATOM 676 C CA . SER A 1 82 ? -7.369 6.633 3.431 1.00 91.06 82 SER A CA 1
ATOM 677 C C . SER A 1 82 ? -5.995 7.101 2.936 1.00 91.06 82 SER A C 1
ATOM 679 O O . SER A 1 82 ? -5.720 7.052 1.734 1.00 91.06 82 SER A O 1
ATOM 681 N N . GLU A 1 83 ? -5.093 7.472 3.851 1.00 93.81 83 GLU A N 1
ATOM 682 C CA . GLU A 1 83 ? -3.721 7.868 3.508 1.00 93.81 83 GLU A CA 1
ATOM 683 C C . GLU A 1 83 ? -2.962 6.718 2.838 1.00 93.81 83 GLU A C 1
ATOM 685 O O . GLU A 1 83 ? -2.363 6.896 1.777 1.00 93.81 83 GLU A O 1
ATOM 690 N N . ARG A 1 84 ? -3.067 5.501 3.383 1.00 94.19 84 ARG A N 1
ATOM 691 C CA . ARG A 1 84 ? -2.443 4.313 2.792 1.00 94.19 84 ARG A CA 1
ATOM 692 C C . ARG A 1 84 ? -2.964 4.031 1.379 1.00 94.19 84 ARG A C 1
ATOM 694 O O . ARG A 1 84 ? -2.169 3.769 0.479 1.00 94.19 84 ARG A O 1
ATOM 701 N N . ALA A 1 85 ? -4.277 4.120 1.161 1.00 94.06 85 ALA A N 1
ATOM 702 C CA . ALA A 1 85 ? -4.882 3.940 -0.158 1.00 94.06 85 ALA A CA 1
ATOM 703 C C . ALA A 1 85 ? -4.368 4.985 -1.158 1.00 94.06 85 ALA A C 1
ATOM 705 O O . ALA A 1 85 ? -4.028 4.647 -2.293 1.00 94.06 85 ALA A O 1
ATOM 706 N N . LYS A 1 86 ? -4.267 6.248 -0.733 1.00 96.12 86 LYS A N 1
ATOM 707 C CA . LYS A 1 86 ? -3.729 7.337 -1.552 1.00 96.12 86 LYS A CA 1
ATOM 708 C C . LYS A 1 86 ? -2.273 7.081 -1.942 1.00 96.12 86 LYS A C 1
ATOM 710 O O . LYS A 1 86 ? -1.938 7.229 -3.115 1.00 96.12 86 LYS A O 1
ATOM 715 N N . VAL A 1 87 ? -1.443 6.649 -0.993 1.00 97.50 87 VAL A N 1
ATOM 716 C CA . VAL A 1 87 ? -0.029 6.333 -1.239 1.00 97.50 87 VAL A CA 1
ATOM 717 C C . VAL A 1 87 ? 0.134 5.166 -2.214 1.00 97.50 87 VAL A C 1
ATOM 719 O O . VAL A 1 87 ? 0.898 5.271 -3.172 1.00 97.50 87 VAL A O 1
ATOM 722 N N . ILE A 1 88 ? -0.614 4.074 -2.028 1.00 96.75 88 ILE A N 1
ATOM 723 C CA . ILE A 1 88 ? -0.555 2.917 -2.936 1.00 96.75 88 ILE A CA 1
ATOM 724 C C . ILE A 1 88 ? -1.019 3.297 -4.341 1.00 96.75 88 ILE A C 1
ATOM 726 O O . ILE A 1 88 ? -0.365 2.935 -5.318 1.00 96.75 88 ILE A O 1
ATOM 730 N N . LYS A 1 89 ? -2.113 4.059 -4.457 1.00 96.88 89 LYS A N 1
ATOM 731 C CA . LYS A 1 89 ? -2.623 4.537 -5.747 1.00 96.88 89 LYS A CA 1
ATOM 732 C C . LYS A 1 89 ? -1.582 5.376 -6.489 1.00 96.88 89 LYS A C 1
ATOM 734 O O . LYS A 1 89 ? -1.387 5.185 -7.685 1.00 96.88 89 LYS A O 1
ATOM 739 N N . GLU A 1 90 ? -0.933 6.304 -5.798 1.00 98.12 90 GLU A N 1
ATOM 740 C CA . GLU A 1 90 ? 0.069 7.180 -6.404 1.00 98.12 90 GLU A CA 1
ATOM 741 C C . GLU A 1 90 ? 1.321 6.398 -6.826 1.00 98.12 90 GLU A C 1
ATOM 743 O O . GLU A 1 90 ? 1.817 6.581 -7.938 1.00 98.12 90 GLU A O 1
ATOM 748 N N . LEU A 1 91 ? 1.792 5.460 -5.994 1.00 98.00 91 LEU A N 1
ATOM 749 C CA . LEU A 1 91 ? 2.913 4.592 -6.361 1.00 98.00 91 LEU A CA 1
ATOM 750 C C . LEU A 1 91 ? 2.568 3.704 -7.568 1.00 98.00 91 LEU A C 1
ATOM 752 O O . LEU A 1 91 ? 3.394 3.544 -8.464 1.00 98.00 91 LEU A O 1
ATOM 756 N N . TYR A 1 92 ? 1.343 3.176 -7.626 1.00 97.81 92 TYR A N 1
ATOM 757 C CA . TYR A 1 92 ? 0.833 2.425 -8.774 1.00 97.81 92 TYR A CA 1
ATOM 758 C C . TYR A 1 92 ? 0.871 3.254 -10.064 1.00 97.81 92 TYR A C 1
ATOM 760 O O . TYR A 1 92 ? 1.363 2.772 -11.082 1.00 97.81 92 TYR A O 1
ATOM 768 N N . LEU A 1 93 ? 0.424 4.514 -10.027 1.00 98.00 93 LEU A N 1
ATOM 769 C CA . LEU A 1 93 ? 0.492 5.402 -11.192 1.00 98.00 93 LEU A CA 1
ATOM 770 C C . LEU A 1 93 ? 1.937 5.629 -11.651 1.00 98.00 93 LEU A C 1
ATOM 772 O O . LEU A 1 93 ? 2.220 5.539 -12.844 1.00 98.00 93 LEU A O 1
ATOM 776 N N . LYS A 1 94 ? 2.862 5.863 -10.715 1.00 97.81 94 LYS A N 1
ATOM 777 C CA . LYS A 1 94 ? 4.291 6.019 -11.030 1.00 97.81 94 LYS A CA 1
ATOM 778 C C . LYS A 1 94 ? 4.888 4.747 -11.628 1.00 97.81 94 LYS A C 1
ATOM 780 O O . LYS A 1 94 ? 5.661 4.835 -12.577 1.00 97.81 94 LYS A O 1
ATOM 785 N N . MET A 1 95 ? 4.483 3.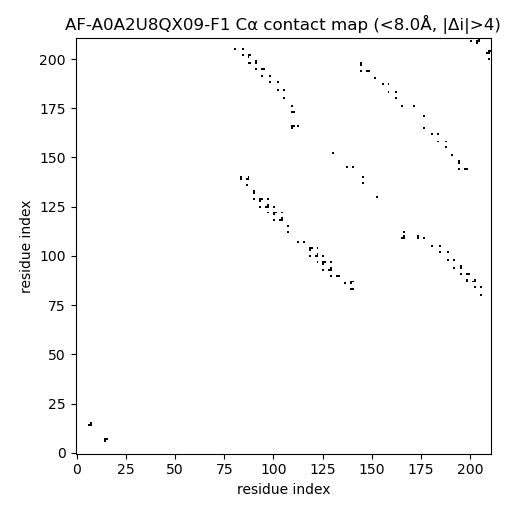575 -11.140 1.00 96.19 95 MET A N 1
ATOM 786 C CA . MET A 1 95 ? 4.905 2.292 -11.703 1.00 96.19 95 MET A CA 1
ATOM 787 C C . MET A 1 95 ? 4.377 2.084 -13.132 1.00 96.19 95 MET A C 1
ATOM 789 O O . MET A 1 95 ? 5.123 1.629 -13.993 1.00 96.19 95 MET A O 1
ATOM 793 N N . LEU A 1 96 ? 3.132 2.476 -13.428 1.00 97.00 96 LEU A N 1
ATOM 794 C CA . LEU A 1 96 ? 2.606 2.436 -14.800 1.00 97.00 96 LEU A CA 1
ATOM 795 C C . LEU A 1 96 ? 3.375 3.364 -15.747 1.00 97.00 96 LEU A C 1
ATOM 797 O O . LEU A 1 96 ? 3.660 2.989 -16.884 1.00 97.00 96 LEU A O 1
ATOM 801 N N . ILE A 1 97 ? 3.722 4.570 -15.288 1.00 96.94 97 ILE A N 1
ATOM 802 C CA . ILE A 1 97 ? 4.522 5.518 -16.075 1.00 96.94 97 ILE A CA 1
ATOM 803 C C . ILE A 1 97 ? 5.911 4.933 -16.346 1.00 96.94 97 ILE A C 1
ATOM 805 O O . ILE A 1 97 ? 6.371 4.978 -17.486 1.00 96.94 97 ILE A O 1
ATOM 809 N N . LEU A 1 98 ? 6.544 4.338 -15.331 1.00 94.62 98 LEU A N 1
ATOM 810 C CA . LEU A 1 98 ? 7.827 3.650 -15.462 1.00 94.62 98 LEU A CA 1
ATOM 811 C C . LEU A 1 98 ? 7.757 2.469 -16.440 1.00 94.62 98 LEU A C 1
ATOM 813 O O . LEU A 1 98 ? 8.635 2.309 -17.282 1.00 94.62 98 LEU A O 1
ATOM 817 N N . GLN A 1 99 ? 6.706 1.654 -16.368 1.00 93.81 99 GLN A N 1
ATOM 818 C CA . GLN A 1 99 ? 6.504 0.548 -17.302 1.00 93.81 99 GLN A CA 1
ATOM 819 C C . GLN A 1 99 ? 6.322 1.059 -18.738 1.00 93.81 99 GLN A C 1
ATOM 821 O O . GLN A 1 99 ? 6.889 0.505 -19.680 1.00 93.81 99 GLN A O 1
ATOM 826 N N . SER A 1 100 ? 5.548 2.131 -18.925 1.00 94.25 100 SER A N 1
ATOM 827 C CA . SER A 1 100 ? 5.340 2.732 -20.244 1.00 94.25 100 SER A CA 1
ATOM 828 C C . SER A 1 100 ? 6.639 3.284 -20.828 1.00 94.25 100 SER A C 1
ATOM 830 O O . SER A 1 100 ? 6.946 3.010 -21.986 1.00 94.25 100 SER A O 1
ATOM 832 N N . SER A 1 101 ? 7.409 4.040 -20.041 1.00 92.56 101 SER A N 1
ATOM 833 C CA . SER A 1 101 ? 8.671 4.629 -20.497 1.00 92.56 101 SER A CA 1
ATOM 834 C C . SER A 1 101 ? 9.716 3.553 -20.803 1.00 92.56 101 SER A C 1
ATOM 836 O O . SER A 1 101 ? 10.422 3.653 -21.804 1.00 92.56 101 SER A O 1
ATOM 838 N N . LEU A 1 102 ? 9.763 2.484 -20.005 1.00 88.81 102 LEU A N 1
ATOM 839 C CA . LEU A 1 102 ? 10.598 1.314 -20.254 1.00 88.81 102 LEU A CA 1
ATOM 840 C C . LEU A 1 102 ? 10.230 0.631 -21.580 1.00 88.81 102 LEU A C 1
ATOM 842 O O . LEU A 1 102 ? 11.101 0.315 -22.390 1.00 88.81 102 LEU A O 1
ATOM 846 N N . ASN A 1 103 ? 8.938 0.424 -21.833 1.00 89.31 103 ASN A N 1
ATOM 847 C CA . ASN A 1 103 ? 8.478 -0.168 -23.088 1.00 89.31 103 ASN A CA 1
ATOM 848 C C . ASN A 1 103 ? 8.886 0.675 -24.301 1.00 89.31 103 ASN A C 1
ATOM 850 O O . ASN A 1 103 ? 9.198 0.122 -25.354 1.00 89.31 103 ASN A O 1
ATOM 854 N N . ASP A 1 104 ? 8.898 2.002 -24.175 1.00 89.75 104 ASP A N 1
ATOM 855 C CA . ASP A 1 104 ? 9.365 2.885 -25.244 1.00 89.75 104 ASP A CA 1
ATOM 856 C C . ASP A 1 104 ? 10.870 2.754 -25.482 1.00 89.75 104 ASP A C 1
ATOM 858 O O . ASP A 1 104 ? 11.306 2.748 -26.634 1.00 89.75 104 ASP A O 1
ATOM 862 N N . VAL A 1 105 ? 11.654 2.562 -24.419 1.00 85.69 105 VAL A N 1
ATOM 863 C CA . VAL A 1 105 ? 13.092 2.291 -24.515 1.00 85.69 105 VAL A CA 1
ATOM 864 C C . VAL A 1 105 ? 13.363 1.009 -25.311 1.00 85.69 105 VAL A C 1
ATOM 866 O O . VAL A 1 105 ? 14.170 1.028 -26.239 1.00 85.69 105 VAL A O 1
ATOM 869 N N . PHE A 1 106 ? 12.645 -0.084 -25.039 1.00 84.38 106 PHE A N 1
ATOM 870 C CA . PHE A 1 106 ? 12.855 -1.350 -25.757 1.00 84.38 106 PHE A CA 1
ATOM 871 C C . PHE A 1 106 ? 12.393 -1.349 -27.219 1.00 84.38 106 PHE A C 1
ATOM 873 O O . PHE A 1 106 ? 12.803 -2.225 -27.984 1.00 84.38 106 PHE A O 1
ATOM 880 N N . LYS A 1 107 ? 11.590 -0.363 -27.644 1.00 85.25 107 LYS A N 1
ATOM 881 C CA . LYS A 1 107 ? 11.254 -0.153 -29.066 1.00 85.25 107 LYS A CA 1
ATOM 882 C C . LYS A 1 107 ? 12.414 0.459 -29.856 1.00 85.25 107 LYS A C 1
ATOM 884 O O . LYS A 1 107 ? 12.405 0.404 -31.089 1.00 85.25 107 LYS A O 1
ATOM 889 N N . ILE A 1 108 ? 13.398 1.057 -29.181 1.00 80.81 108 ILE A N 1
ATOM 890 C CA . ILE A 1 108 ? 14.569 1.649 -29.827 1.00 80.81 108 ILE A CA 1
ATOM 891 C C . ILE A 1 108 ? 15.476 0.520 -30.310 1.00 80.81 108 ILE A C 1
ATOM 893 O O . ILE A 1 108 ? 15.852 -0.371 -29.558 1.00 80.81 108 ILE A O 1
ATOM 897 N N . LYS A 1 109 ? 15.879 0.567 -31.579 1.00 74.06 109 LYS A N 1
ATOM 898 C CA . LYS A 1 109 ? 16.941 -0.314 -32.072 1.00 74.06 109 LYS A CA 1
ATOM 899 C C . LYS A 1 109 ? 18.285 0.132 -31.476 1.00 74.06 109 LYS A C 1
ATOM 901 O O . LYS A 1 109 ? 18.557 1.334 -31.549 1.00 74.06 109 LYS A O 1
ATOM 906 N N . PRO A 1 110 ? 19.154 -0.787 -31.010 1.00 66.25 110 PRO A N 1
ATOM 907 C CA . PRO A 1 110 ? 20.429 -0.450 -30.368 1.00 66.25 110 PRO A CA 1
ATOM 908 C C . PRO A 1 110 ? 21.263 0.598 -31.123 1.00 66.25 110 PRO A C 1
ATOM 910 O O . PRO A 1 110 ? 21.821 1.494 -30.516 1.00 66.25 110 PRO A O 1
ATOM 913 N N . ASN A 1 111 ? 21.245 0.614 -32.458 1.00 67.12 111 ASN A N 1
ATOM 914 C CA . ASN A 1 111 ? 22.086 1.530 -33.245 1.00 67.12 111 ASN A CA 1
ATOM 915 C C . ASN A 1 111 ? 21.477 2.931 -33.485 1.00 67.12 111 ASN A C 1
ATOM 917 O O . ASN A 1 111 ? 22.032 3.717 -34.249 1.00 67.12 111 ASN A O 1
ATOM 921 N N . HIS A 1 112 ? 20.331 3.262 -32.879 1.00 69.38 112 HIS A N 1
ATOM 922 C CA . HIS A 1 112 ? 19.620 4.534 -33.095 1.00 69.38 112 HIS A CA 1
ATOM 923 C C . HIS A 1 112 ? 19.500 5.407 -31.831 1.00 69.38 112 HIS A C 1
ATOM 925 O O . HIS A 1 112 ? 18.678 6.323 -31.785 1.00 69.38 112 HIS A O 1
ATOM 931 N N . ILE A 1 113 ? 20.320 5.162 -30.810 1.00 66.75 113 ILE A N 1
ATOM 932 C CA . ILE A 1 113 ? 20.254 5.829 -29.496 1.00 66.75 113 ILE A CA 1
ATOM 933 C C . ILE A 1 113 ? 20.396 7.344 -29.569 1.00 66.75 113 ILE A C 1
ATOM 935 O O . ILE A 1 113 ? 19.599 8.054 -28.960 1.00 66.75 113 ILE A O 1
ATOM 939 N N . ASN A 1 114 ? 21.374 7.848 -30.327 1.00 70.94 114 ASN A N 1
ATOM 940 C CA . ASN A 1 114 ? 21.652 9.288 -30.389 1.00 70.94 114 ASN A CA 1
ATOM 941 C C . ASN A 1 114 ? 20.442 10.087 -30.899 1.00 70.94 114 ASN A C 1
ATOM 943 O O . ASN A 1 114 ? 20.235 11.228 -30.494 1.00 70.94 114 ASN A O 1
ATOM 947 N N . ASN A 1 115 ? 19.581 9.457 -31.705 1.00 76.62 115 ASN A N 1
ATOM 948 C CA . ASN A 1 115 ? 18.341 10.058 -32.196 1.00 76.62 115 ASN A CA 1
ATOM 949 C C . ASN A 1 115 ? 17.180 9.958 -31.185 1.00 76.62 115 ASN A C 1
ATOM 951 O O . ASN A 1 115 ? 16.151 10.603 -31.363 1.00 76.62 115 ASN A O 1
ATOM 955 N N . ASN A 1 116 ? 17.331 9.162 -30.123 1.00 81.19 116 ASN A N 1
ATOM 956 C CA . ASN A 1 116 ? 16.284 8.808 -29.161 1.00 81.19 116 ASN A CA 1
ATOM 957 C C . ASN A 1 116 ? 16.659 9.130 -27.702 1.00 81.19 116 ASN A C 1
ATOM 959 O O . ASN A 1 116 ? 16.042 8.608 -26.774 1.00 81.19 116 ASN A O 1
ATOM 963 N N . ILE A 1 117 ? 17.623 10.029 -27.473 1.00 84.38 117 ILE A N 1
ATOM 964 C CA . ILE A 1 117 ? 18.085 10.398 -26.121 1.00 84.38 117 ILE A CA 1
ATOM 965 C C . ILE A 1 117 ? 16.956 10.900 -25.207 1.00 84.38 117 ILE A C 1
ATOM 967 O O . ILE A 1 117 ? 16.970 10.675 -24.000 1.00 84.38 117 ILE A O 1
ATOM 971 N N . HIS A 1 118 ? 15.930 11.528 -25.785 1.00 88.25 118 HIS A N 1
ATOM 972 C CA . HIS A 1 118 ? 14.746 11.976 -25.057 1.00 88.25 118 HIS A CA 1
ATOM 973 C C . HIS A 1 118 ? 13.958 10.812 -24.430 1.00 88.25 118 HIS A C 1
ATOM 975 O O . HIS A 1 118 ? 13.422 10.975 -23.338 1.00 88.25 118 HIS A O 1
ATOM 981 N N . ILE A 1 119 ? 13.923 9.639 -25.074 1.00 87.81 119 ILE A N 1
ATOM 982 C CA . ILE A 1 119 ? 13.242 8.441 -24.562 1.00 87.81 119 ILE A CA 1
ATOM 983 C C . ILE A 1 119 ? 14.004 7.882 -23.356 1.00 87.81 119 ILE A C 1
ATOM 985 O O . ILE A 1 119 ? 13.398 7.586 -22.329 1.00 87.81 119 ILE A O 1
ATOM 989 N N . ILE A 1 120 ? 15.337 7.822 -23.443 1.00 85.88 120 ILE A N 1
ATOM 990 C CA . ILE A 1 120 ? 16.202 7.391 -22.333 1.00 85.88 120 ILE A CA 1
ATOM 991 C C . ILE A 1 120 ? 16.063 8.347 -21.144 1.00 85.88 120 ILE A C 1
ATOM 993 O O . ILE A 1 120 ? 15.899 7.905 -20.008 1.00 85.88 120 ILE A O 1
ATOM 997 N N . ASN A 1 121 ? 16.055 9.658 -21.400 1.00 89.56 121 ASN A N 1
ATOM 998 C CA . ASN A 1 121 ? 15.840 10.661 -20.359 1.00 89.56 121 ASN A CA 1
ATOM 999 C C . ASN A 1 121 ? 14.453 10.531 -19.720 1.00 89.56 121 ASN A C 1
ATOM 1001 O O . ASN A 1 121 ? 14.337 10.612 -18.500 1.00 89.56 121 ASN A O 1
ATOM 1005 N N . ASN A 1 122 ? 13.404 10.301 -20.516 1.00 92.31 122 ASN A N 1
ATOM 1006 C CA . ASN A 1 122 ? 12.053 10.085 -19.999 1.00 92.31 122 ASN A CA 1
ATOM 1007 C C . ASN A 1 122 ? 11.994 8.863 -19.073 1.00 92.31 122 ASN A C 1
ATOM 1009 O O . ASN A 1 122 ? 11.444 8.932 -17.975 1.00 92.31 122 ASN A O 1
ATOM 1013 N N . PHE A 1 123 ? 12.622 7.765 -19.487 1.00 90.69 123 PHE A N 1
ATOM 1014 C CA . PHE A 1 123 ? 12.747 6.572 -18.667 1.00 90.69 123 PHE A CA 1
ATOM 1015 C C . PHE A 1 123 ? 13.507 6.839 -17.358 1.00 90.69 123 PHE A C 1
ATOM 1017 O O . PHE A 1 123 ? 12.967 6.578 -16.282 1.00 90.69 123 PHE A O 1
ATOM 1024 N N . SER A 1 124 ? 14.697 7.441 -17.429 1.00 89.81 124 SER A N 1
ATOM 1025 C CA . SER A 1 124 ? 15.504 7.788 -16.250 1.00 89.81 124 SER A CA 1
ATOM 1026 C C . SER A 1 124 ? 14.725 8.663 -15.260 1.00 89.81 124 SER A C 1
ATOM 1028 O O . SER A 1 124 ? 14.646 8.355 -14.070 1.00 89.81 124 SER A O 1
ATOM 1030 N N . ASN A 1 125 ? 14.034 9.689 -15.767 1.00 94.12 125 ASN A N 1
ATOM 1031 C CA . ASN A 1 125 ? 13.189 10.565 -14.959 1.00 94.12 125 ASN A CA 1
ATOM 1032 C C . ASN A 1 125 ? 12.035 9.803 -14.295 1.00 94.12 125 ASN A C 1
ATOM 1034 O O . ASN A 1 125 ? 11.753 10.028 -13.121 1.00 94.12 125 ASN A O 1
ATOM 1038 N N . SER A 1 126 ? 11.373 8.893 -15.017 1.00 95.31 126 SER A N 1
ATOM 1039 C CA . SER A 1 126 ? 10.278 8.093 -14.452 1.00 95.31 126 SER A CA 1
ATOM 1040 C C . SER A 1 126 ? 10.752 7.129 -13.361 1.00 95.31 126 SER A C 1
ATOM 1042 O O . SER A 1 126 ? 10.069 6.965 -12.351 1.00 95.31 126 SER A O 1
ATOM 1044 N N . PHE A 1 127 ? 11.946 6.545 -13.510 1.00 93.44 127 PHE A N 1
ATOM 1045 C CA . PHE A 1 127 ? 12.532 5.675 -12.491 1.00 93.44 127 PHE A CA 1
ATOM 1046 C C . PHE A 1 127 ? 12.931 6.470 -11.245 1.00 93.44 127 PHE A C 1
ATOM 1048 O O . PHE A 1 127 ? 12.611 6.076 -10.122 1.00 93.44 127 PHE A O 1
ATOM 1055 N N . GLN A 1 128 ? 13.550 7.637 -11.437 1.00 94.31 128 GLN A N 1
ATOM 1056 C CA . GLN A 1 128 ? 13.886 8.543 -10.344 1.00 94.31 128 GLN A CA 1
ATOM 1057 C C . GLN A 1 128 ? 12.632 9.036 -9.608 1.00 94.31 128 GLN A C 1
ATOM 1059 O O . GLN A 1 128 ? 12.629 9.097 -8.379 1.00 94.31 128 GLN A O 1
ATOM 1064 N N . ASP A 1 129 ? 11.561 9.377 -10.329 1.00 97.25 129 ASP A N 1
ATOM 1065 C CA . ASP A 1 129 ? 10.289 9.798 -9.734 1.00 97.25 129 ASP A CA 1
ATOM 1066 C C . ASP A 1 129 ? 9.635 8.665 -8.927 1.00 97.25 129 ASP A C 1
ATOM 1068 O O . ASP A 1 129 ? 9.177 8.892 -7.803 1.00 97.25 129 ASP A O 1
ATOM 1072 N N . PHE A 1 130 ? 9.671 7.430 -9.439 1.00 97.06 130 PHE A N 1
ATOM 1073 C CA . PHE A 1 130 ? 9.242 6.243 -8.697 1.00 97.06 130 PHE A CA 1
ATOM 1074 C C . PHE A 1 130 ? 10.032 6.074 -7.391 1.00 97.06 130 PHE A C 1
ATOM 1076 O O . PHE A 1 130 ? 9.433 5.997 -6.317 1.00 97.06 130 PHE A O 1
ATOM 1083 N N . GLN A 1 131 ? 11.368 6.091 -7.449 1.00 96.00 131 GLN A N 1
ATOM 1084 C CA . GLN A 1 131 ? 12.233 5.955 -6.269 1.00 96.00 131 GLN A CA 1
ATOM 1085 C C . GLN A 1 131 ? 12.009 7.073 -5.248 1.00 96.00 131 GLN A C 1
ATOM 1087 O O . GLN A 1 131 ? 11.837 6.813 -4.054 1.00 96.00 131 GLN A O 1
ATOM 1092 N N . LYS A 1 132 ? 11.980 8.324 -5.720 1.00 97.69 132 LYS A N 1
ATOM 1093 C CA . LYS A 1 132 ? 11.778 9.515 -4.890 1.00 97.69 132 LYS A CA 1
ATOM 1094 C C . LYS A 1 132 ? 10.435 9.479 -4.170 1.00 97.69 132 LYS A C 1
ATOM 1096 O O . LYS A 1 132 ? 10.325 10.021 -3.072 1.00 97.69 132 LYS A O 1
ATOM 1101 N N . TYR A 1 133 ? 9.429 8.851 -4.773 1.00 98.31 133 TYR A N 1
ATOM 1102 C CA . TYR A 1 133 ? 8.137 8.654 -4.138 1.00 98.31 133 TYR A CA 1
ATOM 1103 C C . TYR A 1 133 ? 8.122 7.454 -3.187 1.00 98.31 133 TYR A C 1
ATOM 1105 O O . TYR A 1 133 ? 7.627 7.582 -2.070 1.00 98.31 133 TYR A O 1
ATOM 1113 N N . TYR A 1 134 ? 8.662 6.303 -3.586 1.00 97.94 134 TYR A N 1
ATOM 1114 C CA . TYR A 1 134 ? 8.631 5.086 -2.774 1.00 97.94 134 TYR A CA 1
ATOM 1115 C C . TYR A 1 134 ? 9.421 5.227 -1.471 1.00 97.94 134 TYR A C 1
ATOM 1117 O O . TYR A 1 134 ? 8.874 4.951 -0.406 1.00 97.94 134 TYR A O 1
ATOM 1125 N N . LEU A 1 135 ? 10.679 5.680 -1.532 1.00 97.00 135 LEU A N 1
ATOM 1126 C CA . LEU A 1 135 ? 11.585 5.620 -0.379 1.00 97.00 135 LEU A CA 1
ATOM 1127 C C . LEU A 1 135 ? 11.040 6.356 0.861 1.00 97.00 135 LEU A C 1
ATOM 1129 O O . LEU A 1 135 ? 11.031 5.755 1.937 1.00 97.00 135 LEU A O 1
ATOM 1133 N N . PRO A 1 136 ? 10.508 7.592 0.758 1.00 97.81 136 PRO A N 1
ATOM 1134 C CA . PRO A 1 136 ? 9.906 8.269 1.909 1.00 97.81 136 PRO A CA 1
ATOM 1135 C C . PRO A 1 136 ? 8.580 7.646 2.362 1.00 97.81 136 PRO A C 1
ATOM 1137 O O . PRO A 1 136 ? 8.208 7.769 3.526 1.00 97.81 136 PRO A O 1
ATOM 1140 N N . ASN A 1 137 ? 7.857 6.984 1.455 1.00 98.19 137 ASN A N 1
ATOM 1141 C CA . ASN A 1 137 ? 6.540 6.404 1.717 1.00 98.19 137 ASN A CA 1
ATOM 1142 C C . ASN A 1 137 ? 6.588 4.909 2.064 1.00 98.19 137 ASN A C 1
ATOM 1144 O O . ASN A 1 137 ? 5.539 4.300 2.272 1.00 98.19 137 ASN A O 1
ATOM 1148 N N . LYS A 1 138 ? 7.782 4.314 2.175 1.00 96.94 138 LYS A N 1
ATOM 1149 C CA . LYS A 1 138 ? 7.985 2.881 2.435 1.00 96.94 138 LYS A CA 1
ATOM 1150 C C . LYS A 1 138 ? 7.166 2.357 3.624 1.00 96.94 138 LYS A C 1
ATOM 1152 O O . LYS A 1 138 ? 6.630 1.256 3.579 1.00 96.94 138 LYS A O 1
ATOM 1157 N N . ILE A 1 139 ? 7.000 3.182 4.657 1.00 95.88 139 ILE A N 1
ATOM 1158 C CA . ILE A 1 139 ? 6.255 2.859 5.884 1.00 95.88 139 ILE A CA 1
ATOM 1159 C C . ILE A 1 139 ? 4.767 2.527 5.666 1.00 95.88 139 ILE A C 1
ATOM 1161 O O . ILE A 1 139 ? 4.142 1.945 6.548 1.00 95.88 139 ILE A O 1
ATOM 1165 N N . TYR A 1 140 ? 4.182 2.909 4.526 1.00 95.25 140 TYR A N 1
ATOM 1166 C CA . TYR A 1 140 ? 2.769 2.664 4.216 1.00 95.25 140 TYR A CA 1
ATOM 1167 C C . TYR A 1 140 ? 2.518 1.294 3.569 1.00 95.25 140 TYR A C 1
ATOM 1169 O O . TYR A 1 140 ? 1.362 0.890 3.397 1.00 95.25 140 TYR A O 1
ATOM 1177 N N . PHE A 1 141 ? 3.571 0.566 3.199 1.00 94.69 141 PHE A N 1
ATOM 1178 C CA . PHE A 1 141 ? 3.458 -0.725 2.527 1.00 94.69 141 PHE A CA 1
ATOM 1179 C C . PHE A 1 141 ? 3.641 -1.880 3.509 1.00 94.69 141 PHE A C 1
ATOM 1181 O O . PHE A 1 141 ? 4.235 -1.739 4.576 1.00 94.69 141 PHE A O 1
ATOM 1188 N N . SER A 1 142 ? 3.108 -3.048 3.146 1.00 92.94 142 SER A N 1
ATOM 1189 C CA . SER A 1 142 ? 3.403 -4.271 3.889 1.00 92.94 142 SER A CA 1
ATOM 1190 C C . SER A 1 142 ? 4.897 -4.595 3.784 1.00 92.94 142 SER A C 1
ATOM 1192 O O . SER A 1 142 ? 5.547 -4.236 2.799 1.00 92.94 142 SER A O 1
ATOM 1194 N N . GLU A 1 143 ? 5.448 -5.293 4.777 1.00 94.56 143 GLU A N 1
ATOM 1195 C CA . GLU A 1 143 ? 6.850 -5.730 4.741 1.00 94.56 143 GLU A CA 1
ATOM 1196 C C . GLU A 1 143 ? 7.125 -6.567 3.485 1.00 94.56 143 GLU A C 1
ATOM 1198 O O . GLU A 1 143 ? 8.046 -6.266 2.734 1.00 94.56 143 GLU A O 1
ATOM 1203 N N . LYS A 1 144 ? 6.228 -7.515 3.173 1.00 94.06 144 LYS A N 1
ATOM 1204 C CA . LYS A 1 144 ? 6.281 -8.333 1.954 1.00 94.06 144 LYS A CA 1
ATOM 1205 C C . LYS A 1 144 ? 6.386 -7.483 0.680 1.00 94.06 144 LYS A C 1
ATOM 1207 O O . LYS A 1 144 ? 7.248 -7.748 -0.154 1.00 94.06 144 LYS A O 1
ATOM 1212 N N . LEU A 1 145 ? 5.503 -6.495 0.503 1.00 94.44 145 LEU A N 1
ATOM 1213 C CA . LEU A 1 145 ? 5.511 -5.635 -0.685 1.00 94.44 145 LEU A CA 1
ATOM 1214 C C . LEU A 1 145 ? 6.758 -4.744 -0.719 1.00 94.44 145 LEU A C 1
ATOM 1216 O O . LEU A 1 145 ? 7.370 -4.592 -1.770 1.00 94.44 145 LEU A O 1
ATOM 1220 N N . SER A 1 146 ? 7.163 -4.205 0.430 1.00 97.06 146 SER A N 1
ATOM 1221 C CA . SER A 1 146 ? 8.365 -3.378 0.551 1.00 97.06 146 SER A CA 1
ATOM 1222 C C . SER A 1 146 ? 9.613 -4.145 0.121 1.00 97.06 146 SER A C 1
ATOM 1224 O O . SER A 1 146 ? 10.371 -3.658 -0.708 1.00 97.06 146 SER A O 1
ATOM 1226 N N . THR A 1 147 ? 9.786 -5.381 0.598 1.00 96.31 147 THR A N 1
ATOM 1227 C CA . THR A 1 147 ? 10.902 -6.245 0.192 1.00 96.31 147 THR A CA 1
ATOM 1228 C C . THR A 1 147 ? 10.900 -6.502 -1.312 1.00 96.31 147 THR A C 1
ATOM 1230 O O . THR A 1 147 ? 11.949 -6.432 -1.943 1.00 96.31 147 THR A O 1
ATOM 1233 N N . LYS A 1 148 ? 9.729 -6.751 -1.915 1.00 95.75 148 LYS A N 1
ATOM 1234 C CA . LYS A 1 148 ? 9.627 -6.921 -3.372 1.00 95.75 148 LYS A CA 1
ATOM 1235 C C . LYS A 1 148 ? 10.038 -5.663 -4.131 1.00 95.75 148 LYS A C 1
ATOM 1237 O O . LYS A 1 148 ? 10.744 -5.766 -5.126 1.00 95.75 148 LYS A O 1
ATOM 1242 N N . ILE A 1 149 ? 9.611 -4.488 -3.668 1.00 96.38 149 ILE A N 1
ATOM 1243 C CA . ILE A 1 149 ? 9.984 -3.218 -4.299 1.00 96.38 149 ILE A CA 1
ATOM 1244 C C . ILE A 1 149 ? 11.480 -2.937 -4.112 1.00 96.38 149 ILE A C 1
ATOM 1246 O O . ILE A 1 149 ? 12.116 -2.458 -5.042 1.00 96.38 149 ILE A O 1
ATOM 1250 N N . ASP A 1 150 ? 12.061 -3.252 -2.955 1.00 96.31 150 ASP A N 1
ATOM 1251 C CA . ASP A 1 150 ? 13.500 -3.083 -2.724 1.00 96.31 150 ASP A CA 1
ATOM 1252 C C . ASP A 1 150 ? 14.320 -3.963 -3.684 1.00 96.31 150 ASP A C 1
ATOM 1254 O O . ASP A 1 150 ? 15.204 -3.453 -4.369 1.00 96.31 150 ASP A O 1
ATOM 1258 N N . ILE A 1 151 ? 13.965 -5.250 -3.806 1.00 94.50 151 ILE A N 1
ATOM 1259 C CA . ILE A 1 151 ? 14.587 -6.177 -4.768 1.00 94.50 151 ILE A CA 1
ATOM 1260 C C . ILE A 1 151 ? 14.415 -5.650 -6.193 1.00 94.50 151 ILE A C 1
ATOM 1262 O O . ILE A 1 151 ? 15.374 -5.613 -6.959 1.00 94.50 151 ILE A O 1
ATOM 1266 N N . PHE A 1 152 ? 13.210 -5.186 -6.539 1.00 94.06 152 PHE A N 1
ATOM 1267 C CA . PHE A 1 152 ? 12.955 -4.550 -7.825 1.00 94.06 152 PHE A CA 1
ATOM 1268 C C . PHE A 1 152 ? 13.915 -3.384 -8.063 1.00 94.06 152 PHE A C 1
ATOM 1270 O O . PHE A 1 152 ? 14.531 -3.335 -9.115 1.00 94.06 152 PHE A O 1
ATOM 1277 N N . LEU A 1 153 ? 14.096 -2.466 -7.110 1.00 93.56 153 LEU A N 1
ATOM 1278 C CA . LEU A 1 153 ? 14.994 -1.321 -7.282 1.00 93.56 153 LEU A CA 1
ATOM 1279 C C . LEU A 1 153 ? 16.453 -1.733 -7.523 1.00 93.56 153 LEU A C 1
ATOM 1281 O O . LEU A 1 153 ? 17.129 -1.092 -8.332 1.00 93.56 153 LEU A O 1
ATOM 1285 N N . GLU A 1 154 ? 16.928 -2.782 -6.850 1.00 91.31 154 GLU A N 1
ATOM 1286 C CA . GLU A 1 154 ? 18.277 -3.329 -7.032 1.00 91.31 154 GLU A CA 1
ATOM 1287 C C . GLU A 1 154 ? 18.445 -3.971 -8.419 1.00 91.31 154 GLU A C 1
ATOM 1289 O O . GLU A 1 154 ? 19.339 -3.586 -9.179 1.00 91.31 154 GLU A O 1
ATOM 1294 N N . GLU A 1 155 ? 17.541 -4.881 -8.787 1.00 88.19 155 GLU A N 1
ATOM 1295 C CA . GLU A 1 155 ? 17.528 -5.571 -10.085 1.00 88.19 155 GLU A CA 1
ATOM 1296 C C . GLU A 1 155 ? 17.380 -4.583 -11.246 1.00 88.19 155 GLU A C 1
ATOM 1298 O O . GLU A 1 155 ? 18.052 -4.677 -12.273 1.00 88.19 155 GLU A O 1
ATOM 1303 N N . TYR A 1 156 ? 16.540 -3.566 -11.081 1.00 83.81 156 TYR A N 1
ATOM 1304 C CA . TYR A 1 156 ? 16.308 -2.575 -12.121 1.00 83.81 156 TYR A CA 1
ATOM 1305 C C . TYR A 1 156 ? 17.516 -1.650 -12.309 1.00 83.81 156 TYR A C 1
ATOM 1307 O O . TYR A 1 156 ? 17.858 -1.295 -13.437 1.00 83.81 156 TYR A O 1
ATOM 1315 N N . SER A 1 157 ? 18.231 -1.311 -11.232 1.00 84.62 157 SER A N 1
ATOM 1316 C CA . SER A 1 157 ? 19.524 -0.616 -11.322 1.00 84.62 157 SER A CA 1
ATOM 1317 C C . SER A 1 157 ? 20.549 -1.431 -12.127 1.00 84.62 157 SER A C 1
ATOM 1319 O O . SER A 1 157 ? 21.268 -0.892 -12.974 1.00 84.62 157 SER A O 1
ATOM 1321 N N . PHE A 1 158 ? 20.571 -2.753 -11.940 1.00 85.94 158 PHE A N 1
ATOM 1322 C CA . PHE A 1 158 ? 21.398 -3.644 -12.751 1.00 85.94 158 PHE A CA 1
ATOM 1323 C C . PHE A 1 158 ? 20.965 -3.655 -14.228 1.00 85.94 158 PHE A C 1
ATOM 1325 O O . PHE A 1 158 ? 21.794 -3.418 -15.107 1.00 85.94 158 PHE A O 1
ATOM 1332 N N . ILE A 1 159 ? 19.671 -3.835 -14.513 1.00 82.31 159 ILE A N 1
ATOM 1333 C CA . ILE A 1 159 ? 19.122 -3.846 -15.882 1.00 82.31 159 ILE A CA 1
ATOM 1334 C C . ILE A 1 159 ? 19.451 -2.544 -16.619 1.00 82.31 159 ILE A C 1
ATOM 1336 O O . ILE A 1 159 ? 19.881 -2.576 -17.769 1.00 82.31 159 ILE A O 1
ATOM 1340 N N . THR A 1 160 ? 19.284 -1.394 -15.964 1.00 78.06 160 THR A N 1
ATOM 1341 C CA . THR A 1 160 ? 19.599 -0.080 -16.550 1.00 78.06 160 THR A CA 1
ATOM 1342 C C . THR A 1 160 ? 21.086 0.121 -16.825 1.00 78.06 160 THR A C 1
ATOM 1344 O O . THR A 1 160 ? 21.450 0.713 -17.846 1.00 78.06 160 THR A O 1
ATOM 1347 N N . THR A 1 161 ? 21.952 -0.411 -15.965 1.00 83.38 161 THR A N 1
ATOM 1348 C CA . THR A 1 161 ? 23.401 -0.405 -16.188 1.00 83.38 161 THR A CA 1
ATOM 1349 C C . THR A 1 161 ? 23.766 -1.280 -17.385 1.00 83.38 161 THR A C 1
ATOM 1351 O O . THR A 1 161 ? 24.447 -0.821 -18.298 1.00 83.38 161 THR A O 1
ATOM 1354 N N . GLU A 1 162 ? 23.245 -2.508 -17.442 1.00 83.50 162 GLU A N 1
ATOM 1355 C CA . GLU A 1 162 ? 23.471 -3.429 -18.561 1.00 83.50 162 GLU A CA 1
ATOM 1356 C C . GLU A 1 162 ? 22.943 -2.878 -19.883 1.00 83.50 162 GLU A C 1
ATOM 1358 O O . GLU A 1 162 ? 23.594 -3.008 -20.920 1.00 83.50 162 GLU A O 1
ATOM 1363 N N . PHE A 1 163 ? 21.789 -2.218 -19.840 1.00 77.94 163 PHE A N 1
ATOM 1364 C CA . PHE A 1 163 ? 21.229 -1.508 -20.975 1.00 77.94 163 PHE A CA 1
ATOM 1365 C C . PHE A 1 163 ? 22.194 -0.433 -21.474 1.00 77.94 163 PHE A C 1
ATOM 1367 O O . PHE A 1 163 ? 22.565 -0.432 -22.644 1.00 77.94 163 PHE A O 1
ATOM 1374 N N . THR A 1 164 ? 22.664 0.434 -20.576 1.00 75.88 164 THR A N 1
ATOM 1375 C CA . THR A 1 164 ? 23.621 1.499 -20.902 1.00 75.88 164 THR A CA 1
ATOM 1376 C C . THR A 1 164 ? 24.923 0.934 -21.473 1.00 75.88 164 THR A C 1
ATOM 1378 O O . THR A 1 164 ? 25.446 1.480 -22.438 1.00 75.88 164 THR A O 1
ATOM 1381 N N . ASN A 1 165 ? 25.413 -0.191 -20.950 1.00 81.88 165 ASN A N 1
ATOM 1382 C CA . ASN A 1 165 ? 26.601 -0.859 -21.481 1.00 81.88 165 ASN A CA 1
ATOM 1383 C C . ASN A 1 165 ? 26.389 -1.319 -22.932 1.00 81.88 165 ASN A C 1
ATOM 1385 O O . ASN A 1 165 ? 27.206 -0.997 -23.787 1.00 81.88 165 ASN A O 1
ATOM 1389 N N . ILE A 1 166 ? 25.262 -1.978 -23.234 1.00 79.06 166 ILE A N 1
ATOM 1390 C CA . ILE A 1 166 ? 24.904 -2.382 -24.609 1.00 79.06 166 ILE A CA 1
ATOM 1391 C C . ILE A 1 166 ? 24.814 -1.165 -25.536 1.00 79.06 166 ILE A C 1
ATOM 1393 O O . ILE A 1 166 ? 25.211 -1.236 -26.695 1.00 79.06 166 ILE A O 1
ATOM 1397 N N . LEU A 1 167 ? 24.291 -0.045 -25.034 1.00 72.94 167 LEU A N 1
ATOM 1398 C CA . LEU A 1 167 ? 24.178 1.192 -25.803 1.00 72.94 167 LEU A CA 1
ATOM 1399 C C . LEU A 1 167 ? 25.538 1.825 -26.139 1.00 72.94 167 LEU A C 1
ATOM 1401 O O . LEU A 1 167 ? 25.649 2.525 -27.143 1.00 72.94 167 LEU A O 1
ATOM 1405 N N . LEU A 1 168 ? 26.545 1.610 -25.293 1.00 75.31 168 LEU A N 1
ATOM 1406 C CA . LEU A 1 168 ? 27.899 2.143 -25.451 1.00 75.31 168 LEU A CA 1
ATOM 1407 C C . LEU A 1 168 ? 28.840 1.183 -26.198 1.00 75.31 168 LEU A C 1
ATOM 1409 O O . LEU A 1 168 ? 29.957 1.572 -26.538 1.00 75.31 168 LEU A O 1
ATOM 1413 N N . GLU A 1 169 ? 28.417 -0.057 -26.459 1.00 77.69 169 GLU A N 1
ATOM 1414 C CA . GLU A 1 169 ? 29.183 -1.039 -27.230 1.00 77.69 169 GLU A CA 1
ATOM 1415 C C . GLU A 1 169 ? 29.235 -0.648 -28.719 1.00 77.69 169 GLU A C 1
ATOM 1417 O O . GLU A 1 169 ? 28.396 -1.023 -29.539 1.00 77.69 169 GLU A O 1
ATOM 1422 N N . GLU A 1 170 ? 30.261 0.120 -29.090 1.00 68.19 170 GLU A N 1
ATOM 1423 C CA . GLU A 1 170 ? 30.548 0.446 -30.486 1.00 68.19 170 GLU A CA 1
ATOM 1424 C C . GLU A 1 170 ? 31.107 -0.777 -31.242 1.00 68.19 170 GLU A C 1
ATOM 1426 O O . GLU A 1 170 ? 31.931 -1.531 -30.728 1.00 68.19 170 GLU A O 1
ATOM 1431 N N . ASN A 1 171 ? 30.721 -0.934 -32.514 1.00 73.00 171 ASN A N 1
ATOM 1432 C CA . ASN A 1 171 ? 31.216 -1.967 -33.445 1.00 73.00 171 ASN A CA 1
ATOM 1433 C C . ASN A 1 171 ? 30.768 -3.419 -33.177 1.00 73.00 171 ASN A C 1
ATOM 1435 O O . ASN A 1 171 ? 31.294 -4.340 -33.806 1.00 73.00 171 ASN A O 1
ATOM 1439 N N . VAL A 1 172 ? 29.772 -3.643 -32.316 1.00 78.12 172 VAL A N 1
ATOM 1440 C CA . VAL A 1 172 ? 29.166 -4.970 -32.122 1.00 78.12 172 VAL A CA 1
ATOM 1441 C C . VAL A 1 172 ? 27.992 -5.170 -33.100 1.00 78.12 172 VAL A C 1
ATOM 1443 O O . VAL A 1 172 ? 27.137 -4.288 -33.218 1.00 78.12 172 VAL A O 1
ATOM 1446 N N . PRO A 1 173 ? 27.905 -6.306 -33.825 1.00 79.69 173 PRO A N 1
ATOM 1447 C CA . PRO A 1 173 ? 26.753 -6.600 -34.677 1.00 79.69 173 PRO A CA 1
ATOM 1448 C C . PRO A 1 173 ? 25.436 -6.605 -33.887 1.00 79.69 173 PRO A C 1
ATOM 1450 O O . PRO A 1 173 ? 25.340 -7.207 -32.812 1.00 79.69 173 PRO A O 1
ATOM 1453 N N . ILE A 1 174 ? 24.383 -5.995 -34.442 1.00 77.00 174 ILE A N 1
ATOM 1454 C CA . ILE A 1 174 ? 23.055 -5.930 -33.801 1.00 77.00 174 ILE A CA 1
ATOM 1455 C C . ILE A 1 174 ? 22.541 -7.339 -33.483 1.00 77.00 174 ILE A C 1
ATOM 1457 O O . ILE A 1 174 ? 21.933 -7.572 -32.439 1.00 77.00 174 ILE A O 1
ATOM 1461 N N . GLU A 1 175 ? 22.813 -8.297 -34.368 1.00 82.62 175 GLU A N 1
ATOM 1462 C CA . GLU A 1 175 ? 22.395 -9.690 -34.243 1.00 82.62 175 GLU A CA 1
ATOM 1463 C C . GLU A 1 175 ? 22.968 -10.355 -32.987 1.00 82.62 175 GLU A C 1
ATOM 1465 O O . GLU A 1 175 ? 22.287 -11.181 -32.380 1.00 82.62 175 GLU A O 1
ATOM 1470 N N . SER A 1 176 ? 24.176 -9.971 -32.559 1.00 83.25 176 SER A N 1
ATOM 1471 C CA . SER A 1 176 ? 24.773 -10.470 -31.314 1.00 83.25 176 SER A CA 1
ATOM 1472 C C . SER A 1 176 ? 24.213 -9.805 -30.055 1.00 83.25 176 SER A C 1
ATOM 1474 O O . SER A 1 176 ? 24.196 -10.434 -29.000 1.00 83.25 176 SER A O 1
ATOM 1476 N N . LEU A 1 177 ? 23.697 -8.576 -30.159 1.00 82.25 177 LEU A N 1
ATOM 1477 C CA . LEU A 1 177 ? 23.094 -7.850 -29.034 1.00 82.25 177 LEU A CA 1
ATOM 1478 C C . LEU A 1 177 ? 21.631 -8.237 -28.802 1.00 82.25 177 LEU A C 1
ATOM 1480 O O . LEU A 1 177 ? 21.138 -8.173 -27.675 1.00 82.25 177 LEU A O 1
ATOM 1484 N N . LYS A 1 178 ? 20.939 -8.676 -29.857 1.00 83.31 178 LYS A N 1
ATOM 1485 C CA . LYS A 1 178 ? 19.507 -8.984 -29.828 1.00 83.31 178 LYS A CA 1
ATOM 1486 C C . LYS A 1 178 ? 19.096 -9.979 -28.727 1.00 83.31 178 LYS A C 1
ATOM 1488 O O . LYS A 1 178 ? 18.158 -9.661 -28.006 1.00 83.31 178 LYS A O 1
ATOM 1493 N N . PRO A 1 179 ? 19.774 -11.124 -28.506 1.00 88.44 179 PRO A N 1
ATOM 1494 C CA . PRO A 1 179 ? 19.377 -12.049 -27.441 1.00 88.44 179 PRO A CA 1
ATOM 1495 C C . PRO A 1 179 ? 19.472 -11.434 -26.038 1.00 88.44 179 PRO A C 1
ATOM 1497 O O . PRO A 1 179 ? 18.618 -11.690 -25.191 1.00 88.44 179 PRO A O 1
ATOM 1500 N N . LYS A 1 180 ? 20.498 -10.607 -25.790 1.00 86.81 180 LYS A N 1
ATOM 1501 C CA . LYS A 1 180 ? 20.682 -9.903 -24.513 1.00 86.81 180 LYS A CA 1
ATOM 1502 C C . LYS A 1 180 ? 19.609 -8.825 -24.334 1.00 86.81 180 LYS A C 1
ATOM 1504 O O . LYS A 1 180 ? 19.032 -8.719 -23.257 1.00 86.81 180 LYS A O 1
ATOM 1509 N N . TRP A 1 181 ? 19.296 -8.092 -25.402 1.00 84.19 181 TRP A N 1
ATOM 1510 C CA . TRP A 1 181 ? 18.224 -7.096 -25.437 1.00 84.19 181 TRP A CA 1
ATOM 1511 C C . TRP A 1 181 ? 16.848 -7.698 -25.147 1.00 84.19 181 TRP A C 1
ATOM 1513 O O . TRP A 1 181 ? 16.143 -7.224 -24.260 1.00 84.19 181 TRP A O 1
ATOM 1523 N N . ASP A 1 182 ? 16.491 -8.772 -25.855 1.00 87.00 182 ASP A N 1
ATOM 1524 C CA . ASP A 1 182 ? 15.203 -9.453 -25.705 1.00 87.00 182 ASP A CA 1
ATOM 1525 C C . ASP A 1 182 ? 15.050 -10.019 -24.284 1.00 87.00 182 ASP A C 1
ATOM 1527 O O . ASP A 1 182 ? 13.973 -9.931 -23.691 1.00 87.00 182 ASP A O 1
ATOM 1531 N N . LYS A 1 183 ? 16.141 -10.540 -23.701 1.00 90.12 183 LYS A N 1
ATOM 1532 C CA . LYS A 1 183 ? 16.158 -10.995 -22.308 1.00 90.12 183 LYS A CA 1
ATOM 1533 C C . LYS A 1 183 ? 15.910 -9.844 -21.328 1.00 90.12 183 LYS A C 1
ATOM 1535 O O . LYS A 1 183 ? 15.005 -9.948 -20.511 1.00 90.12 183 LYS A O 1
ATOM 1540 N N . LEU A 1 184 ? 16.661 -8.744 -21.431 1.00 87.69 184 LEU A N 1
ATOM 1541 C CA . LEU A 1 184 ? 16.485 -7.575 -20.554 1.00 87.69 184 LEU A CA 1
ATOM 1542 C C . LEU A 1 184 ? 15.077 -6.979 -20.677 1.00 87.69 184 LEU A C 1
ATOM 1544 O O . LEU A 1 184 ? 14.472 -6.594 -19.676 1.00 87.69 184 LEU A O 1
ATOM 1548 N N . SER A 1 185 ? 14.536 -6.939 -21.897 1.00 87.12 185 SER A N 1
ATOM 1549 C CA . SER A 1 185 ? 13.168 -6.491 -22.157 1.00 87.12 185 SER A CA 1
ATOM 1550 C C . SER A 1 185 ? 12.138 -7.362 -21.451 1.00 87.12 185 SER A C 1
ATOM 1552 O O . SER A 1 185 ? 11.239 -6.841 -20.793 1.00 87.12 185 SER A O 1
ATOM 1554 N N . LYS A 1 186 ? 12.297 -8.683 -21.532 1.00 90.06 186 LYS A N 1
ATOM 1555 C CA . LYS A 1 186 ? 11.406 -9.620 -20.859 1.00 90.06 186 LYS A CA 1
ATOM 1556 C C . LYS A 1 186 ? 11.513 -9.517 -19.337 1.00 90.06 186 LYS A C 1
ATOM 1558 O O . LYS A 1 186 ? 10.496 -9.299 -18.688 1.00 90.06 186 LYS A O 1
ATOM 1563 N N . ASP A 1 187 ? 12.724 -9.624 -18.792 1.00 89.00 187 ASP A N 1
ATOM 1564 C CA . ASP A 1 187 ? 12.958 -9.649 -17.343 1.00 89.00 187 ASP A CA 1
ATOM 1565 C C . ASP A 1 187 ? 12.390 -8.379 -16.683 1.00 89.00 187 ASP A C 1
ATOM 1567 O O . ASP A 1 187 ? 11.669 -8.437 -15.690 1.00 89.00 187 ASP A O 1
ATOM 1571 N N . SER A 1 188 ? 12.624 -7.214 -17.289 1.00 86.75 188 SER A N 1
ATOM 1572 C CA . SER A 1 188 ? 12.103 -5.937 -16.788 1.00 86.75 188 SER A CA 1
ATOM 1573 C C . SER A 1 188 ? 10.575 -5.795 -16.902 1.00 86.75 188 SER A C 1
ATOM 1575 O O . SER A 1 188 ? 9.935 -5.215 -16.016 1.00 86.75 188 SER A O 1
ATOM 1577 N N . SER A 1 189 ? 9.963 -6.354 -17.951 1.00 88.50 189 SER A N 1
ATOM 1578 C CA . SER A 1 189 ? 8.504 -6.400 -18.105 1.00 88.50 189 SER A CA 1
ATOM 1579 C C . SER A 1 189 ? 7.856 -7.293 -17.044 1.00 88.50 189 SER A C 1
ATOM 1581 O O . SER A 1 189 ? 6.896 -6.877 -16.394 1.00 88.50 189 SER A O 1
ATOM 1583 N N . ASP A 1 190 ? 8.427 -8.476 -16.810 1.00 90.75 190 ASP A N 1
ATOM 1584 C CA . ASP A 1 190 ? 7.934 -9.439 -15.824 1.00 90.75 190 ASP A CA 1
ATOM 1585 C C . ASP A 1 190 ? 7.995 -8.842 -14.405 1.00 90.75 190 ASP A C 1
ATOM 1587 O O . ASP A 1 190 ? 7.003 -8.874 -13.670 1.00 90.75 190 ASP A O 1
ATOM 1591 N N . TYR A 1 191 ? 9.110 -8.192 -14.049 1.00 88.94 191 TYR A N 1
ATOM 1592 C CA . TYR A 1 191 ? 9.261 -7.526 -12.754 1.00 88.94 191 TYR A CA 1
ATOM 1593 C C . TYR A 1 191 ? 8.277 -6.368 -12.547 1.00 88.94 191 TYR A C 1
ATOM 1595 O O . TYR A 1 191 ? 7.628 -6.282 -11.501 1.00 88.94 191 TYR A O 1
ATOM 1603 N N . THR A 1 192 ? 8.137 -5.470 -13.530 1.00 90.56 192 THR A N 1
ATOM 1604 C CA . THR A 1 192 ? 7.182 -4.351 -13.416 1.00 90.56 192 THR A CA 1
ATOM 1605 C C . THR A 1 192 ? 5.750 -4.863 -13.271 1.00 90.56 192 THR A C 1
ATOM 1607 O O . THR A 1 192 ? 5.004 -4.367 -12.424 1.00 90.56 192 THR A O 1
ATOM 1610 N N . PHE A 1 193 ? 5.377 -5.901 -14.025 1.00 93.06 193 PHE A N 1
ATOM 1611 C CA . PHE A 1 193 ? 4.063 -6.531 -13.934 1.00 93.06 193 PHE A CA 1
ATOM 1612 C C . PHE A 1 193 ? 3.799 -7.157 -12.558 1.00 93.06 193 PHE A C 1
ATOM 1614 O O . PHE A 1 193 ? 2.707 -6.997 -12.008 1.00 93.06 193 PHE A O 1
ATOM 1621 N N . GLU A 1 194 ? 4.786 -7.834 -11.969 1.00 93.88 194 GLU A N 1
ATOM 1622 C CA . GLU A 1 194 ? 4.652 -8.414 -10.632 1.00 93.88 194 GLU A CA 1
ATOM 1623 C C . GLU A 1 194 ? 4.347 -7.345 -9.572 1.00 93.88 194 GLU A C 1
ATOM 1625 O O . GLU A 1 194 ? 3.388 -7.487 -8.806 1.00 93.88 194 GLU A O 1
ATOM 1630 N N . ILE A 1 195 ? 5.114 -6.249 -9.555 1.00 95.19 195 ILE A N 1
ATOM 1631 C CA . ILE A 1 195 ? 4.913 -5.164 -8.584 1.00 95.19 195 ILE A CA 1
ATOM 1632 C C . ILE A 1 195 ? 3.554 -4.487 -8.785 1.00 95.19 195 ILE A C 1
ATOM 1634 O O . ILE A 1 195 ? 2.850 -4.223 -7.810 1.00 95.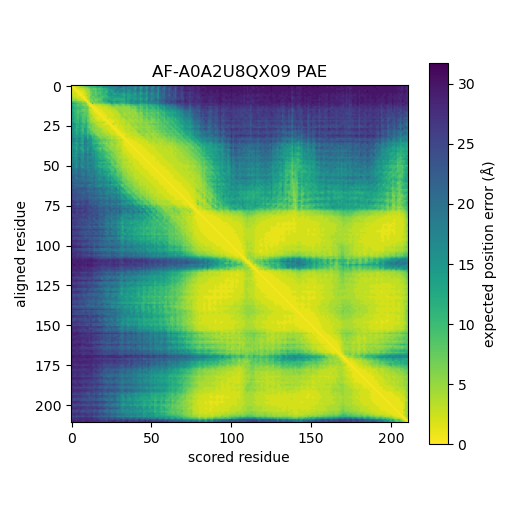19 195 ILE A O 1
ATOM 1638 N N . ILE A 1 196 ? 3.150 -4.248 -10.036 1.00 96.19 196 ILE A N 1
ATOM 1639 C CA . ILE A 1 196 ? 1.832 -3.691 -10.372 1.00 96.19 196 ILE A CA 1
ATOM 1640 C C . ILE A 1 196 ? 0.711 -4.550 -9.777 1.00 96.19 196 ILE A C 1
ATOM 1642 O O . ILE A 1 196 ? -0.203 -4.018 -9.144 1.00 96.19 196 ILE A O 1
ATOM 1646 N N . ASN A 1 197 ? 0.783 -5.872 -9.934 1.00 95.44 197 ASN A N 1
ATOM 1647 C CA . ASN A 1 197 ? -0.249 -6.772 -9.425 1.00 95.44 197 ASN A CA 1
ATOM 1648 C C . ASN A 1 197 ? -0.294 -6.821 -7.897 1.00 95.44 197 ASN A C 1
ATOM 1650 O O . ASN A 1 197 ? -1.384 -6.835 -7.324 1.00 95.44 197 ASN A O 1
ATOM 1654 N N . GLU A 1 198 ? 0.857 -6.816 -7.222 1.00 95.19 198 GLU A N 1
ATOM 1655 C CA . GLU A 1 198 ? 0.883 -6.757 -5.756 1.00 95.19 198 GLU A CA 1
ATOM 1656 C C . GLU A 1 198 ? 0.342 -5.409 -5.244 1.00 95.19 198 GLU A C 1
ATOM 1658 O O . GLU A 1 198 ? -0.409 -5.393 -4.272 1.00 95.19 198 GLU A O 1
ATOM 1663 N N . LEU A 1 199 ? 0.612 -4.290 -5.931 1.00 95.69 199 LEU A N 1
ATOM 1664 C CA . LEU A 1 199 ? 0.015 -2.987 -5.601 1.00 95.69 199 LEU A CA 1
ATOM 1665 C C . LEU A 1 199 ? -1.510 -2.987 -5.773 1.00 95.69 199 LEU A C 1
ATOM 1667 O O . LEU A 1 199 ? -2.224 -2.479 -4.907 1.00 95.69 199 LEU A O 1
ATOM 1671 N N . ILE A 1 200 ? -2.024 -3.576 -6.860 1.00 94.69 200 ILE A N 1
ATOM 1672 C CA . ILE A 1 200 ? -3.471 -3.735 -7.081 1.00 94.69 200 ILE A CA 1
ATOM 1673 C C . ILE A 1 200 ? -4.090 -4.567 -5.959 1.00 94.69 200 ILE A C 1
ATOM 1675 O O . ILE A 1 200 ? -5.136 -4.192 -5.424 1.00 94.69 200 ILE A O 1
ATOM 1679 N N . LYS A 1 201 ? -3.448 -5.679 -5.596 1.00 94.00 201 LYS A N 1
ATOM 1680 C CA . LYS A 1 201 ? -3.909 -6.570 -4.533 1.00 94.00 201 LYS A CA 1
ATOM 1681 C C . LYS A 1 201 ? -3.964 -5.849 -3.188 1.00 94.00 201 LYS A C 1
ATOM 1683 O O . LYS A 1 201 ? -5.007 -5.841 -2.540 1.00 94.00 201 LYS A O 1
ATOM 1688 N N . ASP A 1 202 ? -2.886 -5.173 -2.795 1.00 91.44 202 ASP A N 1
ATOM 1689 C CA . ASP A 1 202 ? -2.843 -4.405 -1.546 1.00 91.44 202 ASP A CA 1
ATOM 1690 C C . ASP A 1 202 ? -3.896 -3.285 -1.532 1.00 91.44 202 ASP A C 1
ATOM 1692 O O . ASP A 1 202 ? -4.556 -3.068 -0.514 1.00 91.44 202 ASP A O 1
ATOM 1696 N N . PHE A 1 203 ? -4.125 -2.619 -2.666 1.00 93.19 203 PHE A N 1
ATOM 1697 C CA . PHE A 1 203 ? -5.173 -1.608 -2.788 1.00 93.19 203 PHE A CA 1
ATOM 1698 C C . PHE A 1 203 ? -6.582 -2.201 -2.629 1.00 93.19 203 PHE A C 1
ATOM 1700 O O . PHE A 1 203 ? -7.399 -1.671 -1.877 1.00 93.19 203 PHE A O 1
ATOM 1707 N N . ARG A 1 204 ? -6.877 -3.326 -3.290 1.00 91.12 204 ARG A N 1
ATOM 1708 C CA . ARG A 1 204 ? -8.176 -4.015 -3.184 1.00 91.12 204 ARG A CA 1
ATOM 1709 C C . ARG A 1 204 ? -8.443 -4.562 -1.790 1.00 91.12 204 ARG A C 1
ATOM 1711 O O . ARG A 1 204 ? -9.582 -4.480 -1.333 1.00 91.12 204 ARG A O 1
ATOM 1718 N N . ASN A 1 205 ? -7.408 -5.045 -1.107 1.00 89.81 205 ASN A N 1
ATOM 1719 C CA . ASN A 1 205 ? -7.490 -5.466 0.289 1.00 89.81 205 ASN A CA 1
ATOM 1720 C C . ASN A 1 205 ? -7.893 -4.298 1.198 1.00 89.81 205 ASN A C 1
ATOM 1722 O O . ASN A 1 205 ? -8.741 -4.463 2.069 1.00 89.81 205 ASN A O 1
ATOM 1726 N N . ILE A 1 206 ? -7.347 -3.097 0.971 1.00 87.75 206 ILE A N 1
ATOM 1727 C CA . ILE A 1 206 ? -7.743 -1.895 1.727 1.00 87.75 206 ILE A CA 1
ATOM 1728 C C . ILE A 1 206 ? -9.202 -1.518 1.460 1.00 87.75 206 ILE A C 1
ATO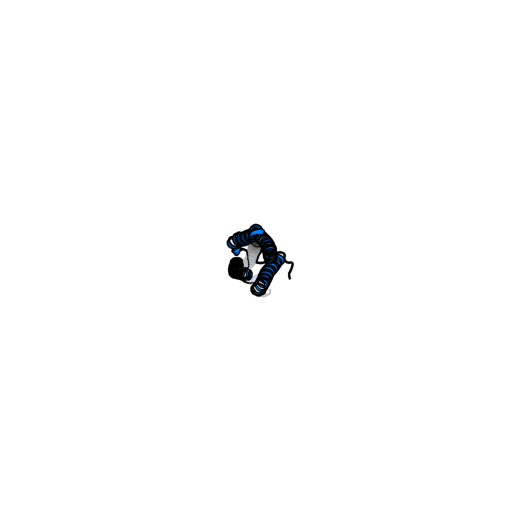M 1730 O O . ILE A 1 206 ? -9.892 -1.074 2.375 1.00 87.75 206 ILE A O 1
ATOM 1734 N N . LEU A 1 207 ? -9.676 -1.704 0.228 1.00 84.12 207 LEU A N 1
ATOM 1735 C CA . LEU A 1 207 ? -11.069 -1.451 -0.141 1.00 84.12 207 LEU A CA 1
ATOM 1736 C C . LEU A 1 207 ? -12.043 -2.554 0.311 1.00 84.12 207 LEU A C 1
ATOM 1738 O O . LEU A 1 207 ? -13.250 -2.366 0.177 1.00 84.12 207 LEU A O 1
ATOM 1742 N N . GLY A 1 208 ? -11.552 -3.692 0.812 1.00 84.81 208 GLY A N 1
ATOM 1743 C CA . GLY A 1 208 ? -12.386 -4.837 1.191 1.00 84.81 208 GLY A CA 1
ATOM 1744 C C . GLY A 1 208 ? -13.035 -5.563 0.005 1.00 84.81 208 GLY A C 1
ATOM 1745 O O . GLY A 1 208 ? -14.114 -6.130 0.157 1.00 84.81 208 GLY A O 1
ATOM 1746 N N . VAL A 1 209 ? -12.419 -5.513 -1.184 1.00 80.25 209 VAL A N 1
ATOM 1747 C CA . VAL A 1 209 ? -12.952 -6.132 -2.418 1.00 80.25 209 VAL A CA 1
ATOM 1748 C C . VAL A 1 209 ? -12.519 -7.597 -2.572 1.00 80.25 209 VAL A C 1
ATOM 1750 O O . VAL A 1 209 ? -13.206 -8.367 -3.236 1.00 80.25 209 VAL A O 1
ATOM 1753 N N . GLU A 1 210 ? -11.404 -7.997 -1.957 1.00 61.00 210 GLU A N 1
ATOM 1754 C CA . GLU A 1 210 ? -10.909 -9.381 -1.941 1.00 61.00 210 GLU A CA 1
ATOM 1755 C C . GLU A 1 210 ? -11.117 -9.980 -0.536 1.00 61.00 210 GLU A C 1
ATOM 1757 O O . GLU A 1 210 ? -10.262 -9.838 0.334 1.00 61.00 210 GLU A O 1
ATOM 1762 N N . ASN A 1 211 ? -12.282 -10.607 -0.320 1.00 49.88 211 ASN A N 1
ATOM 1763 C CA . ASN A 1 211 ? -12.527 -11.594 0.744 1.00 49.88 211 ASN A CA 1
ATOM 1764 C C . ASN A 1 211 ? -12.642 -12.981 0.110 1.00 49.88 211 ASN A C 1
ATOM 1766 O O . ASN A 1 211 ? -13.400 -13.091 -0.882 1.00 49.88 211 ASN A O 1
#

Sequence (211 aa):
MDKLIELLISSGPPALLILVGLVWGKNLIEYFFKEIIEIKKKELAQNLENHKMKIEQENKNFQHILDAKLHEFNIKFTNLHSERAKVIKELYLKMLILQSSLNDVFKIKPNHINNNIHIINNFSNSFQDFQKYYLPNKIYFSEKLSTKIDIFLEEYSFITTEFTNILLEENVPIESLKPKWDKLSKDSSDYTFEIINELIKDFRNILGVEN

Radius of gyration: 46.58 Å; Cα contacts (8 Å, |Δi|>4): 80; chains: 1; bounding box: 88×36×130 Å

Organism: NCBI:txid2201181

Secondary structure (DSSP, 8-state):
-HHHHHHHHHS-HHHHHHHHHHHHHHHHHHHHHHHHHHHHHHHHHHHHHHHHHHHHHHHHHHHHHHHHHHHHHHHHHHHHHHHHHHHHHHHHHHHHHHHHHHHHHHTS-GGGGGG-HHHHHHHHHHHHHHHHHHHHHGGGS-HHHHHHHHHHHHHHHHHHHHHHHHHH-TT--HHHHHHHHHHHHHHHHHHHHHHHHHHHHHHHHHHT---

pLDDT: mean 86.83, std 10.58, range [49.88, 98.31]

Mean predicted aligned error: 11.81 Å

Nearest PDB structures (foldseek):
  5nnv-assembly1_A  TM=2.092E-01  e=4.745E+00  Bacillus subtilis subsp. subtilis str. 168

Foldseek 3Di:
DVVLVVCPVPPPPVSVVVVVVVVVVVVVVVVVVVVVVVVVVVVVVVVVVVVVVVVVVVVVVVVVVVVVVVVVCCVVLVVLLVVLLVLLVVLLVLLVQLLVLLVVVLVDQLVCCVVVVVSVVSNVVSLVVSCVSCPVVVVSDDPVLSVLVVVLNVVVVVLNVVSVVSSPDPPDDSVVCVVVSVVSSVVNNVSSVVSSVVSVVVSCVSVVNDD